Protein AF-A0A936MSF9-F1 (afdb_monomer_lite)

Structure (mmCIF, N/CA/C/O backbone):
data_AF-A0A936MSF9-F1
#
_entry.id   AF-A0A936MSF9-F1
#
loop_
_atom_site.group_PDB
_atom_site.id
_atom_site.type_symbol
_atom_site.label_atom_id
_atom_site.label_alt_id
_atom_site.label_comp_id
_atom_site.label_asym_id
_atom_site.label_entity_id
_atom_site.label_seq_id
_atom_site.pdbx_PDB_ins_code
_atom_site.Cartn_x
_atom_site.Cartn_y
_atom_site.Cartn_z
_atom_site.occupancy
_atom_site.B_iso_or_equiv
_atom_site.auth_seq_id
_atom_site.auth_comp_id
_atom_site.auth_asym_id
_atom_site.auth_atom_id
_atom_site.pdbx_PDB_model_num
ATOM 1 N N . MET A 1 1 ? 31.101 -14.640 26.280 1.00 57.12 1 MET A N 1
ATOM 2 C CA . MET A 1 1 ? 32.486 -14.432 25.798 1.00 57.12 1 MET A CA 1
ATOM 3 C C . MET A 1 1 ? 32.441 -14.182 24.293 1.00 57.12 1 MET A C 1
ATOM 5 O O . MET A 1 1 ? 32.163 -15.111 23.549 1.00 57.12 1 MET A O 1
ATOM 9 N N . ARG A 1 2 ? 32.586 -12.928 23.840 1.00 51.75 2 ARG A N 1
ATOM 10 C CA . ARG A 1 2 ? 32.538 -12.559 22.410 1.00 51.75 2 ARG A CA 1
ATOM 11 C C . ARG A 1 2 ? 33.971 -12.489 21.876 1.00 51.75 2 ARG A C 1
ATOM 13 O O . ARG A 1 2 ? 34.770 -11.725 22.403 1.00 51.75 2 ARG A O 1
ATOM 20 N N . ARG A 1 3 ? 34.297 -13.328 20.888 1.00 64.31 3 ARG A N 1
ATOM 21 C CA . ARG A 1 3 ? 35.618 -13.374 20.246 1.00 64.31 3 ARG A CA 1
ATOM 22 C C . ARG A 1 3 ? 35.722 -12.239 19.228 1.00 64.31 3 ARG A C 1
ATOM 24 O O . ARG A 1 3 ? 34.919 -12.167 18.304 1.00 64.31 3 ARG A O 1
ATOM 31 N N . PHE A 1 4 ? 36.689 -11.357 19.442 1.00 60.59 4 PHE A N 1
ATOM 32 C CA . PHE A 1 4 ? 37.063 -10.272 18.540 1.00 60.59 4 PHE A CA 1
ATOM 33 C C . PHE A 1 4 ? 37.998 -10.857 17.471 1.00 60.59 4 PHE A C 1
ATOM 35 O O . PHE A 1 4 ? 39.037 -11.413 17.822 1.00 60.59 4 PHE A O 1
ATOM 42 N N . VAL A 1 5 ? 37.620 -10.795 16.192 1.00 65.94 5 VAL A N 1
ATOM 43 C CA . VAL A 1 5 ? 38.458 -11.263 15.073 1.00 65.94 5 VAL A CA 1
ATOM 44 C C . VAL A 1 5 ? 39.008 -10.033 14.347 1.00 65.94 5 VAL A C 1
ATOM 46 O O . VAL A 1 5 ? 38.219 -9.300 13.747 1.00 65.94 5 VAL A O 1
ATOM 49 N N . PRO A 1 6 ? 40.325 -9.764 14.393 1.00 63.78 6 PRO A N 1
ATOM 50 C CA . PRO A 1 6 ? 40.913 -8.642 13.674 1.00 63.78 6 PRO A CA 1
ATOM 51 C C . PRO A 1 6 ? 40.952 -8.952 12.172 1.00 63.78 6 PRO A C 1
ATOM 53 O O . PRO A 1 6 ? 41.536 -9.946 11.747 1.00 63.78 6 PRO A O 1
ATOM 56 N N . HIS A 1 7 ? 40.315 -8.105 11.364 1.00 61.16 7 HIS A N 1
ATOM 57 C CA . HIS A 1 7 ? 40.477 -8.120 9.912 1.00 61.16 7 HIS A CA 1
ATOM 58 C C . HIS A 1 7 ? 41.744 -7.346 9.544 1.00 61.16 7 HIS A C 1
ATOM 60 O O . HIS A 1 7 ? 41.831 -6.138 9.758 1.00 61.16 7 HIS A O 1
ATOM 66 N N . VAL A 1 8 ? 42.728 -8.063 9.004 1.00 67.25 8 VAL A N 1
ATOM 67 C CA . VAL A 1 8 ? 43.942 -7.493 8.416 1.00 67.25 8 VAL A CA 1
ATOM 68 C C . VAL A 1 8 ? 43.581 -6.944 7.038 1.00 67.25 8 VAL A C 1
ATOM 70 O O . VAL A 1 8 ? 43.211 -7.695 6.139 1.00 67.25 8 VAL A O 1
ATOM 73 N N . PHE A 1 9 ? 43.662 -5.625 6.890 1.00 62.00 9 PHE A N 1
ATOM 74 C CA . PHE A 1 9 ? 43.409 -4.920 5.638 1.00 62.00 9 PHE A CA 1
ATOM 75 C C . PHE A 1 9 ? 44.735 -4.782 4.878 1.00 62.00 9 PHE A C 1
ATOM 77 O O . PHE A 1 9 ? 45.629 -4.055 5.309 1.00 62.00 9 PHE A O 1
ATOM 84 N N . VAL A 1 10 ? 44.887 -5.508 3.770 1.00 68.19 10 VAL A N 1
ATOM 85 C CA . VAL A 1 10 ? 46.053 -5.402 2.882 1.00 68.19 10 VAL A CA 1
ATOM 86 C C . VAL A 1 10 ? 45.753 -4.336 1.829 1.00 68.19 10 VAL A C 1
ATOM 88 O O . VAL A 1 10 ? 44.898 -4.533 0.968 1.00 68.19 10 VAL A O 1
ATOM 91 N N . LEU A 1 11 ? 46.440 -3.193 1.908 1.00 59.88 11 LEU A N 1
ATOM 92 C CA . LEU A 1 11 ? 46.416 -2.167 0.866 1.00 59.88 11 LEU A CA 1
ATOM 93 C C . LEU A 1 11 ? 47.308 -2.602 -0.306 1.00 59.88 11 LEU A C 1
ATOM 95 O O . LEU A 1 11 ? 48.531 -2.526 -0.219 1.00 59.88 11 LEU A O 1
ATOM 99 N N . SER A 1 12 ? 46.703 -3.011 -1.421 1.00 70.94 12 SER A N 1
ATOM 100 C CA . SER A 1 12 ? 47.394 -3.109 -2.712 1.00 70.94 12 SER A CA 1
ATOM 101 C C . SER A 1 12 ? 47.339 -1.761 -3.432 1.00 70.94 12 SER A C 1
ATOM 103 O O . SER A 1 12 ? 46.297 -1.356 -3.943 1.00 70.94 12 SER A O 1
ATOM 105 N N . THR A 1 13 ? 48.470 -1.062 -3.486 1.00 65.31 13 THR A N 1
ATOM 106 C CA . THR A 1 13 ? 48.655 0.155 -4.285 1.00 65.31 13 THR A CA 1
ATOM 107 C C . THR A 1 13 ? 48.933 -0.209 -5.743 1.00 65.31 13 THR A C 1
ATOM 109 O O . THR A 1 13 ? 50.059 -0.559 -6.094 1.00 65.31 13 THR A O 1
ATOM 112 N N . PHE A 1 14 ? 47.919 -0.114 -6.602 1.00 68.12 14 PHE A N 1
ATOM 113 C CA . PHE A 1 14 ? 48.106 -0.119 -8.054 1.00 68.12 14 PHE A CA 1
ATOM 114 C C . PHE A 1 14 ? 48.391 1.306 -8.544 1.00 68.12 14 PHE A C 1
ATOM 116 O O . PHE A 1 14 ? 47.569 2.205 -8.377 1.00 68.12 14 PHE A O 1
ATOM 123 N N . ALA A 1 15 ? 49.561 1.509 -9.153 1.00 65.75 15 ALA A N 1
ATOM 124 C CA . ALA A 1 15 ? 49.902 2.732 -9.871 1.00 65.75 15 ALA A CA 1
ATOM 125 C C . ALA A 1 15 ? 49.205 2.722 -11.243 1.00 65.75 15 ALA A C 1
ATOM 127 O O . ALA A 1 15 ? 49.567 1.944 -12.125 1.00 65.75 15 ALA A O 1
ATOM 128 N N . ALA A 1 16 ? 48.182 3.560 -11.410 1.00 67.19 16 ALA A N 1
ATOM 129 C CA . ALA A 1 16 ? 47.470 3.731 -12.671 1.00 67.19 16 ALA A CA 1
ATOM 130 C C . ALA A 1 16 ? 48.186 4.761 -13.563 1.00 67.19 16 ALA A C 1
ATOM 132 O O . ALA A 1 16 ? 48.456 5.883 -13.136 1.00 67.19 16 ALA A O 1
ATOM 133 N N . ALA A 1 17 ? 48.475 4.383 -14.810 1.00 67.12 17 ALA A N 1
ATOM 134 C CA . ALA A 1 17 ? 48.911 5.309 -15.852 1.00 67.12 17 ALA A CA 1
ATOM 135 C C . ALA A 1 17 ? 47.765 6.274 -16.234 1.00 67.12 17 ALA A C 1
ATOM 137 O O . ALA A 1 17 ? 46.601 5.860 -16.227 1.00 67.12 17 ALA A O 1
ATOM 138 N N . PRO A 1 18 ? 48.052 7.539 -16.595 1.00 62.62 18 PRO A N 1
ATOM 139 C CA . PRO A 1 18 ? 47.031 8.497 -17.000 1.00 62.62 18 PRO A CA 1
ATOM 140 C C . PRO A 1 18 ? 46.500 8.133 -18.392 1.00 62.62 18 PRO A C 1
ATOM 142 O O . PRO A 1 18 ? 47.077 8.497 -19.415 1.00 62.62 18 PRO A O 1
ATOM 145 N N . ALA A 1 19 ? 45.388 7.401 -18.443 1.00 63.22 19 ALA A N 1
ATOM 146 C CA . ALA A 1 19 ? 44.593 7.311 -19.658 1.00 63.22 19 ALA A CA 1
ATOM 147 C C . ALA A 1 19 ? 44.078 8.720 -19.986 1.00 63.22 19 ALA A C 1
ATOM 149 O O . ALA A 1 19 ? 43.439 9.353 -19.144 1.00 63.22 19 ALA A O 1
ATOM 150 N N . LEU A 1 20 ? 44.386 9.214 -21.191 1.00 62.56 20 LEU A N 1
ATOM 151 C CA . LEU A 1 20 ? 43.850 10.457 -21.744 1.00 62.56 20 LEU A CA 1
ATOM 152 C C . LEU A 1 20 ? 42.318 10.345 -21.780 1.00 62.56 20 LEU A C 1
ATOM 154 O O . LEU A 1 20 ? 41.722 9.825 -22.728 1.00 62.56 20 LEU A O 1
ATOM 158 N N . ALA A 1 21 ? 41.689 10.795 -20.696 1.00 55.19 21 ALA A N 1
ATOM 159 C CA . ALA A 1 21 ? 40.257 10.919 -20.570 1.00 55.19 21 ALA A CA 1
ATOM 160 C C . ALA A 1 21 ? 39.796 11.879 -21.664 1.00 55.19 21 ALA A C 1
ATOM 162 O O . ALA A 1 21 ? 39.995 13.091 -21.572 1.00 55.19 21 ALA A O 1
ATOM 163 N N . HIS A 1 22 ? 39.188 11.326 -22.712 1.00 58.53 22 HIS A N 1
ATOM 164 C CA . HIS A 1 22 ? 38.318 12.083 -23.594 1.00 58.53 22 HIS A CA 1
ATOM 165 C C . HIS A 1 22 ? 37.120 12.476 -22.735 1.00 58.53 22 HIS A C 1
ATOM 167 O O . HIS A 1 22 ? 36.107 11.786 -22.709 1.00 58.53 22 HIS A O 1
ATOM 173 N N . SER A 1 23 ? 37.298 13.525 -21.930 1.00 50.94 23 SER A N 1
ATOM 174 C CA . SER A 1 23 ? 36.215 14.214 -21.251 1.00 50.94 23 SER A CA 1
ATOM 175 C C . SER A 1 23 ? 35.281 14.678 -22.364 1.00 50.94 23 SER A C 1
ATOM 177 O O . SER A 1 23 ? 35.729 15.474 -23.199 1.00 50.94 23 SER A O 1
ATOM 179 N N . PRO A 1 24 ? 34.042 14.162 -22.464 1.00 60.09 24 PRO A N 1
ATOM 180 C CA . PRO A 1 24 ? 33.053 14.729 -23.363 1.00 60.09 24 PRO A CA 1
ATOM 181 C C . PRO A 1 24 ? 32.746 16.126 -22.821 1.00 60.09 24 PRO A C 1
ATOM 183 O O . PRO A 1 24 ? 31.929 16.315 -21.922 1.00 60.09 24 PRO A O 1
ATOM 186 N N . GLY A 1 25 ? 33.542 17.086 -23.288 1.00 50.88 25 GLY A N 1
ATOM 187 C CA . GLY A 1 25 ? 33.577 18.450 -22.811 1.00 50.88 25 GLY A CA 1
ATOM 188 C C . GLY A 1 25 ? 32.212 19.101 -22.953 1.00 50.88 25 GLY A C 1
ATOM 189 O O . GLY A 1 25 ? 31.649 19.175 -24.042 1.00 50.88 25 GLY A O 1
ATOM 190 N N . ALA A 1 26 ? 31.714 19.552 -21.807 1.00 54.66 26 ALA A N 1
ATOM 191 C CA . ALA A 1 26 ? 30.884 20.727 -21.603 1.00 54.66 26 ALA A CA 1
ATOM 192 C C . ALA A 1 26 ? 30.582 21.536 -22.881 1.00 54.66 26 ALA A C 1
ATOM 194 O O . ALA A 1 26 ? 31.409 22.327 -23.327 1.00 54.66 26 ALA A O 1
ATOM 195 N N . GLY A 1 27 ? 29.373 21.380 -23.427 1.00 58.72 27 GLY A N 1
ATOM 196 C CA . GLY A 1 27 ? 28.813 22.370 -24.352 1.00 58.72 27 GLY A CA 1
ATOM 197 C C . GLY A 1 27 ? 28.264 21.855 -25.676 1.00 58.72 27 GLY A C 1
ATOM 198 O O . GLY A 1 27 ? 27.801 22.679 -26.461 1.00 58.72 27 GLY A O 1
ATOM 199 N N . ALA A 1 28 ? 28.250 20.545 -25.941 1.00 60.78 28 ALA A N 1
ATOM 200 C CA . ALA A 1 28 ? 27.411 20.055 -27.032 1.00 60.78 28 ALA A CA 1
ATOM 201 C C . ALA A 1 28 ? 25.944 20.415 -26.707 1.00 60.78 28 ALA A C 1
ATOM 203 O O . ALA A 1 28 ? 25.479 20.078 -25.611 1.00 60.78 28 ALA A O 1
ATOM 204 N N . PRO A 1 29 ? 25.226 21.138 -27.591 1.00 69.44 29 PRO A N 1
ATOM 205 C CA . PRO A 1 29 ? 23.812 21.419 -27.381 1.00 69.44 29 PRO A CA 1
ATOM 206 C C . PRO A 1 29 ? 23.069 20.090 -27.200 1.00 69.44 29 PRO A C 1
ATOM 208 O O . PRO A 1 29 ? 23.504 19.091 -27.781 1.00 69.44 29 PRO A O 1
ATOM 211 N N . PRO A 1 30 ? 21.988 20.045 -26.397 1.00 68.06 30 PRO A N 1
ATOM 212 C CA . PRO A 1 30 ? 21.195 18.833 -26.240 1.00 68.06 30 PRO A CA 1
ATOM 213 C C . PRO A 1 30 ? 20.796 18.356 -27.633 1.00 68.06 30 PRO A C 1
ATOM 215 O O . PRO A 1 30 ? 20.026 19.019 -28.325 1.00 68.06 30 PRO A O 1
ATOM 218 N N . VAL A 1 31 ? 21.399 17.253 -28.076 1.00 69.19 31 VAL A N 1
ATOM 219 C CA . VAL A 1 31 ? 21.071 16.665 -29.366 1.00 69.19 31 VAL A CA 1
ATOM 220 C C . VAL A 1 31 ? 19.666 16.127 -29.189 1.00 69.19 31 VAL A C 1
ATOM 222 O O . VAL A 1 31 ? 19.454 15.177 -28.437 1.00 69.19 31 VAL A O 1
ATOM 225 N N . GLU A 1 32 ? 18.693 16.799 -29.799 1.00 76.50 32 GLU A N 1
ATOM 226 C CA . GLU A 1 32 ? 17.316 16.334 -29.806 1.00 76.50 32 GLU A CA 1
ATOM 227 C C . GLU A 1 32 ? 17.301 14.991 -30.537 1.00 76.50 32 GLU A C 1
ATOM 229 O O . GLU A 1 32 ? 17.422 14.924 -31.759 1.00 76.50 32 GLU A O 1
ATOM 234 N N . VAL A 1 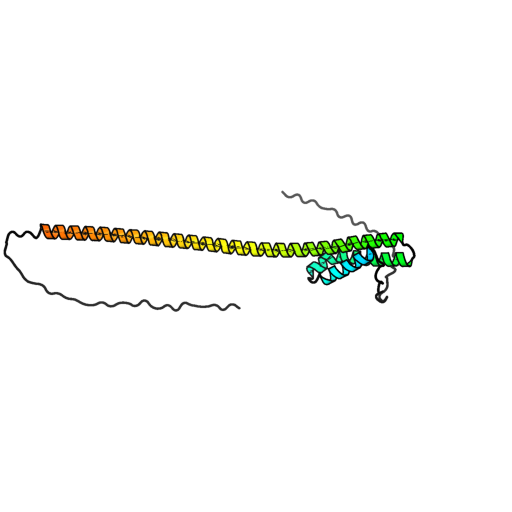33 ? 17.264 13.905 -29.761 1.00 78.81 33 VAL A N 1
ATOM 235 C CA . VAL A 1 33 ? 17.217 12.548 -30.297 1.00 78.81 33 VAL A CA 1
ATOM 236 C C . VAL A 1 33 ? 15.877 12.420 -31.022 1.00 78.81 33 VAL A C 1
ATOM 238 O O . VAL A 1 33 ? 14.833 12.513 -30.368 1.00 78.81 33 VAL A O 1
ATOM 241 N N . PRO A 1 34 ? 15.867 12.234 -32.355 1.00 84.19 34 PRO A N 1
ATOM 242 C CA . PRO A 1 34 ? 14.626 12.080 -33.090 1.00 84.19 34 PRO A CA 1
ATOM 243 C C . PRO A 1 34 ? 13.858 10.876 -32.536 1.00 84.19 34 PRO A C 1
ATOM 245 O O . PRO A 1 34 ? 14.479 9.894 -32.103 1.00 84.19 34 PRO A O 1
ATOM 248 N N . PRO A 1 35 ? 12.514 10.916 -32.557 1.00 85.62 35 PRO A N 1
ATOM 249 C CA . PRO A 1 35 ? 11.719 9.800 -32.078 1.00 85.62 35 PRO A CA 1
ATOM 250 C C . PRO A 1 35 ? 12.141 8.512 -32.805 1.00 85.62 35 PRO A C 1
ATOM 252 O O . PRO A 1 35 ? 12.361 8.529 -34.023 1.00 85.62 35 PRO A O 1
ATOM 255 N N . PRO A 1 36 ? 12.302 7.395 -32.077 1.00 86.44 36 PRO A N 1
ATOM 256 C CA . PRO A 1 36 ? 12.666 6.123 -32.683 1.00 86.44 36 PRO A CA 1
ATOM 257 C C . PRO A 1 36 ? 11.603 5.685 -33.706 1.00 86.44 36 PRO A C 1
ATOM 259 O O . PRO A 1 36 ? 10.427 6.037 -33.569 1.00 86.44 36 PRO A O 1
ATOM 262 N N . PRO A 1 37 ? 12.003 4.930 -34.747 1.00 89.38 37 PRO A N 1
ATOM 263 C CA . PRO A 1 37 ? 11.064 4.376 -35.714 1.00 89.38 37 PRO A CA 1
ATOM 264 C C . PRO A 1 37 ? 10.068 3.437 -35.020 1.00 89.38 37 PRO A C 1
ATOM 266 O O . PRO A 1 37 ? 10.270 3.024 -33.877 1.00 89.38 37 PRO A O 1
ATOM 269 N N . ALA A 1 38 ? 8.990 3.080 -35.719 1.00 94.75 38 ALA A N 1
ATOM 270 C CA . ALA A 1 38 ? 8.003 2.139 -35.197 1.00 94.75 38 ALA A CA 1
ATOM 271 C C . ALA A 1 38 ? 8.664 0.824 -34.734 1.00 94.75 38 ALA A C 1
ATOM 273 O O . ALA A 1 38 ? 9.508 0.267 -35.438 1.00 94.75 38 ALA A O 1
ATOM 274 N N . GLY A 1 39 ? 8.267 0.340 -33.554 1.00 95.75 39 GLY A N 1
ATOM 275 C CA . GLY A 1 39 ? 8.839 -0.842 -32.904 1.00 95.75 39 GLY A CA 1
ATOM 276 C C . GLY A 1 39 ? 9.060 -0.627 -31.406 1.00 95.75 39 GLY A C 1
ATOM 277 O O . GLY A 1 39 ? 8.477 0.283 -30.807 1.00 95.75 39 GLY A O 1
ATOM 278 N N . ASP A 1 40 ? 9.926 -1.449 -30.815 1.00 96.81 40 ASP A N 1
ATOM 279 C CA . ASP A 1 40 ? 10.194 -1.465 -29.371 1.00 96.81 40 ASP A CA 1
ATOM 280 C C . ASP A 1 40 ? 10.734 -0.128 -28.856 1.00 96.81 40 ASP A C 1
ATOM 282 O O . ASP A 1 40 ? 10.302 0.341 -27.806 1.00 96.81 40 ASP A O 1
ATOM 286 N N . GLY A 1 41 ? 11.588 0.550 -29.632 1.00 96.00 41 GLY A N 1
ATOM 287 C CA . GLY A 1 41 ? 12.131 1.857 -29.263 1.00 96.00 41 GLY A CA 1
ATOM 288 C C . GLY A 1 41 ? 11.045 2.926 -29.089 1.00 96.00 41 GLY A C 1
ATOM 289 O O . GLY A 1 41 ? 11.089 3.705 -28.135 1.00 96.00 41 GLY A O 1
ATOM 290 N N . LEU A 1 42 ? 10.029 2.949 -29.965 1.00 96.88 42 LEU A N 1
ATOM 291 C CA . LEU A 1 42 ? 8.892 3.876 -29.858 1.00 96.88 42 LEU A CA 1
ATOM 292 C C . LEU A 1 42 ? 8.042 3.585 -28.622 1.00 96.88 42 LEU A C 1
ATOM 294 O O . LEU A 1 42 ? 7.674 4.514 -27.899 1.00 96.88 42 LEU A O 1
ATOM 298 N N . THR A 1 43 ? 7.786 2.306 -28.350 1.00 96.88 43 THR A N 1
ATOM 299 C CA . THR A 1 43 ? 7.071 1.864 -27.148 1.00 96.88 43 THR A CA 1
ATOM 300 C C . THR A 1 43 ? 7.843 2.241 -25.882 1.00 96.88 43 THR A C 1
ATOM 302 O O . THR A 1 43 ? 7.269 2.844 -24.974 1.00 96.88 43 THR A O 1
ATOM 305 N N . ALA A 1 44 ? 9.152 1.976 -25.839 1.00 96.81 44 ALA A N 1
ATOM 306 C CA . ALA A 1 44 ? 10.025 2.316 -24.720 1.00 96.81 44 ALA A CA 1
ATOM 307 C C . ALA A 1 44 ? 10.028 3.825 -24.442 1.00 96.81 44 ALA A C 1
ATOM 309 O O . ALA A 1 44 ? 9.814 4.251 -23.309 1.00 96.81 44 ALA A O 1
ATOM 310 N N . HIS A 1 45 ? 10.196 4.647 -25.481 1.00 96.75 45 HIS A N 1
ATOM 311 C CA . HIS A 1 45 ? 10.165 6.105 -25.364 1.00 96.75 45 HIS A CA 1
ATOM 312 C C . HIS A 1 45 ? 8.812 6.622 -24.841 1.00 96.75 45 HIS A C 1
ATOM 314 O O . HIS A 1 45 ? 8.779 7.523 -23.999 1.00 96.75 45 HIS A O 1
ATOM 320 N N . GLY A 1 46 ? 7.698 6.034 -25.291 1.00 96.56 46 GLY A N 1
ATOM 321 C CA . GLY A 1 46 ? 6.367 6.328 -24.753 1.00 96.56 46 GLY A CA 1
ATOM 322 C C . GLY A 1 46 ? 6.257 6.004 -23.260 1.00 96.56 46 GLY A C 1
ATOM 323 O O . GLY A 1 46 ? 5.823 6.849 -22.480 1.00 96.56 46 GLY A O 1
ATOM 324 N N . ILE A 1 47 ? 6.724 4.822 -22.843 1.00 98.06 47 ILE A N 1
ATOM 325 C CA . ILE A 1 47 ? 6.716 4.410 -21.430 1.00 98.06 47 ILE A CA 1
ATOM 326 C C . ILE A 1 47 ? 7.595 5.333 -20.578 1.00 98.06 47 ILE A C 1
ATOM 328 O O . ILE A 1 47 ? 7.168 5.727 -19.496 1.00 98.06 47 ILE A O 1
ATOM 332 N N . VAL A 1 48 ? 8.784 5.718 -21.054 1.00 97.88 48 VAL A N 1
ATOM 333 C CA . VAL A 1 48 ? 9.671 6.658 -20.345 1.00 97.88 48 VAL A CA 1
ATOM 334 C C . VAL A 1 48 ? 8.944 7.975 -20.065 1.00 97.88 48 VAL A C 1
ATOM 336 O O . VAL A 1 48 ? 8.883 8.390 -18.908 1.00 97.88 48 VAL A O 1
ATOM 339 N N . LYS A 1 49 ? 8.320 8.587 -21.081 1.00 97.56 49 LYS A N 1
ATOM 340 C CA . LYS A 1 49 ? 7.550 9.833 -20.912 1.00 97.56 49 LYS A CA 1
ATOM 341 C C . LYS A 1 49 ? 6.386 9.672 -19.936 1.00 97.56 49 LYS A C 1
ATOM 343 O O . LYS A 1 49 ? 6.172 10.527 -19.077 1.00 97.56 49 LYS A O 1
ATOM 348 N N . ASP A 1 50 ? 5.653 8.568 -20.043 1.00 98.19 50 ASP A N 1
ATOM 349 C CA . ASP A 1 50 ? 4.538 8.257 -19.150 1.00 98.19 50 ASP A CA 1
ATOM 350 C C . ASP A 1 50 ? 4.984 8.106 -17.691 1.00 98.19 50 ASP A C 1
ATOM 352 O O . ASP A 1 50 ? 4.307 8.596 -16.783 1.00 98.19 50 ASP A O 1
ATOM 356 N N . VAL A 1 51 ? 6.102 7.416 -17.448 1.00 98.19 51 VAL A N 1
ATOM 357 C CA . VAL A 1 51 ? 6.649 7.210 -16.101 1.00 98.19 51 VAL A CA 1
ATOM 358 C C . VAL A 1 51 ? 7.159 8.529 -15.529 1.00 98.19 51 VAL A C 1
ATOM 360 O O . VAL A 1 51 ? 6.849 8.833 -14.381 1.00 98.19 51 VAL A O 1
ATOM 363 N N . GLU A 1 52 ? 7.856 9.352 -16.313 1.00 97.75 52 GLU A N 1
ATOM 364 C CA . GLU A 1 52 ? 8.302 10.687 -15.886 1.00 97.75 52 GLU A CA 1
ATOM 365 C C . GLU A 1 52 ? 7.138 11.611 -15.523 1.00 97.75 52 GLU A C 1
ATOM 367 O O . GLU A 1 52 ? 7.198 12.317 -14.516 1.00 97.75 52 GLU A O 1
ATOM 372 N N . ALA A 1 53 ? 6.057 11.579 -16.308 1.00 98.12 53 ALA A N 1
ATOM 373 C CA . ALA A 1 53 ? 4.860 12.369 -16.044 1.00 98.12 53 ALA A CA 1
ATOM 374 C C . ALA A 1 53 ? 4.127 11.912 -14.770 1.00 98.12 53 ALA A C 1
ATOM 376 O O . ALA A 1 53 ? 3.600 12.740 -14.024 1.00 98.12 53 ALA A O 1
ATOM 377 N N . LYS A 1 54 ? 4.086 10.599 -14.507 1.00 98.06 54 LYS A N 1
ATOM 378 C CA . LYS A 1 54 ? 3.371 10.016 -13.357 1.00 98.06 54 LYS A CA 1
ATOM 379 C C . LYS A 1 54 ? 4.191 10.014 -12.067 1.00 98.06 54 LYS A C 1
ATOM 381 O O . LYS A 1 54 ? 3.609 10.097 -10.986 1.00 98.06 54 LYS A O 1
ATOM 386 N N . ALA A 1 55 ? 5.516 9.934 -12.151 1.00 97.88 55 ALA A N 1
ATOM 387 C CA . ALA A 1 55 ? 6.409 9.980 -10.999 1.00 97.88 55 ALA A CA 1
ATOM 388 C C . ALA A 1 55 ? 6.521 11.422 -10.478 1.00 97.88 55 ALA A C 1
ATOM 390 O O . ALA A 1 55 ? 7.520 12.096 -10.689 1.00 97.88 55 ALA A O 1
ATOM 391 N N . THR A 1 56 ? 5.486 11.928 -9.807 1.00 97.38 56 THR A N 1
ATOM 392 C CA . THR A 1 56 ? 5.450 13.304 -9.275 1.00 97.38 56 THR A CA 1
ATOM 393 C C . THR A 1 56 ? 6.152 13.429 -7.920 1.00 97.38 56 THR A C 1
ATOM 395 O O . THR A 1 56 ? 6.849 14.418 -7.675 1.00 97.38 56 THR A O 1
ATOM 398 N N . ASP A 1 57 ? 6.029 12.409 -7.071 1.00 96.56 57 ASP A N 1
ATOM 399 C CA . ASP A 1 57 ? 6.616 12.346 -5.730 1.00 96.56 57 ASP A CA 1
ATOM 400 C C . ASP A 1 57 ? 8.153 12.162 -5.769 1.00 96.56 57 ASP A C 1
ATOM 402 O O . ASP A 1 57 ? 8.639 11.250 -6.442 1.00 96.56 57 AS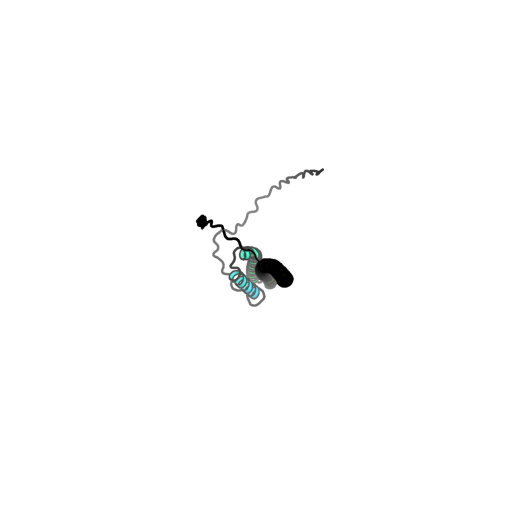P A O 1
ATOM 406 N N . PRO A 1 58 ? 8.946 12.967 -5.026 1.00 98.12 58 PRO A N 1
ATOM 407 C CA . PRO A 1 58 ? 10.405 12.853 -4.995 1.00 98.12 58 PRO A CA 1
ATOM 408 C C . PRO A 1 58 ? 10.954 11.471 -4.624 1.00 98.12 58 PRO A C 1
ATOM 410 O O . PRO A 1 58 ? 12.022 11.103 -5.111 1.00 98.12 58 PRO A O 1
ATOM 413 N N . ARG A 1 59 ? 10.273 10.702 -3.763 1.00 97.25 59 ARG A N 1
ATOM 414 C CA . ARG A 1 59 ? 10.739 9.348 -3.403 1.00 97.25 59 ARG A CA 1
ATOM 415 C C . ARG A 1 59 ? 10.536 8.382 -4.560 1.00 97.25 59 ARG A C 1
ATOM 417 O O . ARG A 1 59 ? 11.460 7.663 -4.923 1.00 97.25 59 ARG A O 1
ATOM 424 N N . THR A 1 60 ? 9.356 8.437 -5.168 1.00 97.62 60 THR A N 1
ATOM 425 C CA . THR A 1 60 ? 9.019 7.647 -6.356 1.00 97.62 60 THR A CA 1
ATOM 426 C C . THR A 1 60 ? 9.940 7.986 -7.532 1.00 97.62 60 THR A C 1
ATOM 428 O O . THR A 1 60 ? 10.438 7.075 -8.184 1.00 97.62 60 THR A O 1
ATOM 431 N N . LYS A 1 61 ? 10.257 9.273 -7.750 1.00 98.12 61 LYS A N 1
ATOM 432 C CA . LYS A 1 61 ? 11.243 9.716 -8.754 1.00 98.12 61 LYS A CA 1
ATOM 433 C C . LYS A 1 61 ? 12.600 9.046 -8.560 1.00 98.12 61 LYS A C 1
ATOM 435 O O . LYS A 1 61 ? 13.100 8.435 -9.494 1.00 98.12 61 LYS A O 1
ATOM 440 N N . LYS A 1 62 ? 13.155 9.106 -7.344 1.00 98.19 62 LYS A N 1
ATOM 441 C CA . LYS A 1 62 ? 14.444 8.471 -7.014 1.00 98.19 62 LYS A CA 1
ATOM 442 C C . LYS A 1 62 ? 14.426 6.955 -7.211 1.00 98.19 62 LYS A C 1
ATOM 444 O O . LYS A 1 62 ? 15.439 6.381 -7.585 1.00 98.19 62 LYS A O 1
ATOM 449 N N . LEU A 1 63 ? 13.288 6.307 -6.951 1.00 98.38 63 LEU A N 1
ATOM 450 C CA . LEU A 1 63 ? 13.144 4.862 -7.123 1.00 98.38 63 LEU A CA 1
ATOM 451 C C . LEU A 1 63 ? 13.246 4.444 -8.598 1.00 98.38 63 LEU A C 1
ATOM 453 O O . LEU A 1 63 ? 13.873 3.434 -8.898 1.00 98.38 63 LEU A O 1
ATOM 457 N N . VAL A 1 64 ? 12.639 5.212 -9.509 1.00 98.44 64 VAL A N 1
ATOM 458 C CA . VAL A 1 64 ? 12.615 4.890 -10.949 1.00 98.44 64 VAL A CA 1
ATOM 459 C C . VAL A 1 64 ? 13.791 5.481 -11.734 1.00 98.44 64 VAL A C 1
ATOM 461 O O . VAL A 1 64 ? 14.027 5.071 -12.869 1.00 98.44 64 VAL A O 1
ATOM 464 N N . GLU A 1 65 ? 14.533 6.423 -11.145 1.00 98.12 65 GLU A N 1
ATOM 465 C CA . GLU A 1 65 ? 15.594 7.215 -11.787 1.00 98.12 65 GLU A CA 1
ATOM 466 C C . GLU A 1 65 ? 16.627 6.353 -12.522 1.00 98.12 65 GLU A C 1
ATOM 468 O O . GLU A 1 65 ? 16.854 6.555 -13.714 1.00 98.12 65 GLU A O 1
ATOM 473 N N . SER A 1 66 ? 17.184 5.334 -11.862 1.00 98.06 66 SER A N 1
ATOM 474 C CA . SER A 1 66 ? 18.203 4.463 -12.464 1.00 98.06 66 SER A CA 1
ATOM 475 C C . SER A 1 66 ? 17.686 3.712 -13.695 1.00 98.06 66 SER A C 1
ATOM 477 O O . SER A 1 66 ? 18.366 3.645 -14.718 1.00 98.06 66 SER A O 1
ATOM 479 N N . SER A 1 67 ? 16.460 3.187 -13.633 1.00 98.25 67 SER A N 1
ATOM 480 C CA . SER A 1 67 ? 15.846 2.456 -14.748 1.00 98.25 67 SER A CA 1
ATOM 481 C C . SER A 1 67 ? 15.536 3.389 -15.921 1.00 98.25 67 SER A C 1
ATOM 483 O O . SER A 1 67 ? 15.792 3.039 -17.073 1.00 98.25 67 SER A O 1
ATOM 485 N N . LEU A 1 68 ? 15.062 4.609 -15.640 1.00 98.06 68 LEU A N 1
ATOM 486 C CA . LEU A 1 68 ? 14.842 5.631 -16.666 1.00 98.06 68 LEU A CA 1
ATOM 487 C C . LEU A 1 68 ? 16.151 6.062 -17.335 1.00 98.06 68 LEU A C 1
ATOM 489 O O . LEU A 1 68 ? 16.190 6.209 -18.556 1.00 98.06 68 LEU A O 1
ATOM 493 N N . GLU A 1 69 ? 17.231 6.234 -16.571 1.00 97.56 69 GLU A N 1
ATOM 494 C CA . GLU A 1 69 ? 18.548 6.526 -17.139 1.00 97.56 69 GLU A CA 1
ATOM 495 C C . GLU A 1 69 ? 19.037 5.412 -18.070 1.00 97.56 69 GLU A C 1
ATOM 497 O O . GLU A 1 69 ? 19.534 5.701 -19.160 1.00 97.56 69 GLU A O 1
ATOM 502 N N . HIS A 1 70 ? 18.898 4.144 -17.670 1.00 98.06 70 HIS A N 1
ATOM 503 C CA . HIS A 1 70 ? 19.301 3.007 -18.499 1.00 98.06 70 HIS A CA 1
ATOM 504 C C . HIS A 1 70 ? 18.464 2.887 -19.776 1.00 98.06 70 HIS A C 1
ATOM 506 O O . HIS A 1 70 ? 19.029 2.644 -20.848 1.00 98.06 70 HIS A O 1
ATOM 512 N N . ALA A 1 71 ? 17.151 3.122 -19.691 1.00 97.38 71 ALA A N 1
ATOM 513 C CA . ALA A 1 71 ? 16.271 3.148 -20.856 1.00 97.38 71 ALA A CA 1
ATOM 514 C C . ALA A 1 71 ? 16.693 4.243 -21.851 1.00 97.38 71 ALA A C 1
ATOM 516 O O . ALA A 1 71 ? 16.899 3.961 -23.032 1.00 97.38 71 ALA A O 1
ATOM 517 N N . LYS A 1 72 ? 16.918 5.476 -21.372 1.00 96.69 72 LYS A N 1
ATOM 518 C CA . LYS A 1 72 ? 17.354 6.610 -22.208 1.00 96.69 72 LYS A CA 1
ATOM 519 C C . LYS A 1 72 ? 18.715 6.372 -22.857 1.00 96.69 72 LYS A C 1
ATOM 521 O O . LYS A 1 72 ? 18.836 6.502 -24.071 1.00 96.69 72 LYS A O 1
ATOM 526 N N . LYS A 1 73 ? 19.712 5.938 -22.077 1.00 96.75 73 LYS A N 1
ATOM 527 C CA . LYS A 1 73 ? 21.054 5.604 -22.590 1.00 96.75 73 LYS A CA 1
ATOM 528 C C . LYS A 1 73 ? 20.989 4.509 -23.661 1.00 96.75 73 LYS A C 1
ATOM 530 O O . LYS A 1 73 ? 21.737 4.554 -24.635 1.00 96.75 73 LYS A O 1
ATOM 535 N N . SER A 1 74 ? 20.097 3.529 -23.507 1.00 96.44 74 SER A N 1
ATOM 536 C CA . SER A 1 74 ? 19.903 2.467 -24.504 1.00 96.44 74 SER A CA 1
ATOM 537 C C . SER A 1 74 ? 19.271 3.003 -25.795 1.00 96.44 74 SER A C 1
ATOM 539 O O . SER A 1 74 ? 19.768 2.680 -26.872 1.00 96.44 74 SER A O 1
ATOM 541 N N . LEU A 1 75 ? 18.271 3.891 -25.705 1.00 96.44 75 LEU A N 1
ATOM 542 C CA . LEU A 1 75 ? 17.672 4.571 -26.868 1.00 96.44 75 LEU A CA 1
ATOM 543 C C . LEU A 1 75 ? 18.681 5.447 -27.625 1.00 96.44 75 LEU A C 1
ATOM 545 O O . LEU A 1 75 ? 18.717 5.431 -28.855 1.00 96.44 75 LEU A O 1
ATOM 549 N N . GLU A 1 76 ? 19.529 6.183 -26.907 1.00 96.00 76 GLU A N 1
ATOM 550 C CA . GLU A 1 76 ? 20.601 6.994 -27.498 1.00 96.00 76 GLU A CA 1
ATOM 551 C C . GLU A 1 76 ? 21.595 6.118 -28.273 1.00 96.00 76 GLU A C 1
ATOM 553 O O . GLU A 1 76 ? 21.927 6.404 -29.426 1.00 96.00 76 GLU A O 1
ATOM 558 N N . ARG A 1 77 ? 22.022 4.995 -27.681 1.00 96.62 77 ARG A N 1
ATOM 559 C CA . ARG A 1 77 ? 22.897 4.027 -28.359 1.00 96.62 77 ARG A CA 1
ATOM 560 C C . ARG A 1 77 ? 22.211 3.380 -29.561 1.00 96.62 77 ARG A C 1
ATOM 562 O O . ARG A 1 77 ? 22.862 3.198 -30.589 1.00 96.62 77 ARG A O 1
ATOM 569 N N . ALA A 1 78 ? 20.920 3.057 -29.457 1.00 96.44 78 ALA A N 1
ATOM 570 C CA . ALA A 1 78 ? 20.143 2.498 -30.562 1.00 96.44 78 ALA A CA 1
ATOM 571 C C . ALA A 1 78 ? 20.071 3.485 -31.733 1.00 96.44 78 ALA A C 1
ATOM 573 O O . ALA A 1 78 ? 20.229 3.099 -32.893 1.00 96.44 78 ALA A O 1
ATOM 574 N N . HIS A 1 79 ? 19.900 4.778 -31.439 1.00 95.81 79 HIS A N 1
ATOM 575 C CA . HIS A 1 79 ? 19.971 5.825 -32.450 1.00 95.81 79 HIS A CA 1
ATOM 576 C C . HIS A 1 79 ? 21.354 5.880 -33.113 1.00 95.81 79 HIS A C 1
ATOM 578 O O . HIS A 1 79 ? 21.417 5.905 -34.346 1.00 95.81 79 HIS A O 1
ATOM 584 N N . GLY A 1 80 ? 22.435 5.843 -32.330 1.00 95.38 80 GLY A N 1
ATOM 585 C CA . GLY A 1 80 ? 23.803 5.805 -32.855 1.00 95.38 80 GLY A CA 1
ATOM 586 C C . GLY A 1 80 ? 24.042 4.621 -33.798 1.00 95.38 80 GLY A C 1
ATOM 587 O O . GLY A 1 80 ? 24.548 4.813 -34.901 1.00 95.38 80 GLY A O 1
ATOM 588 N N . ALA A 1 81 ? 23.589 3.421 -33.419 1.00 96.44 81 ALA A N 1
ATOM 589 C CA . ALA A 1 81 ? 23.681 2.222 -34.255 1.00 96.44 81 ALA A CA 1
ATOM 590 C C . ALA A 1 81 ? 22.893 2.356 -35.573 1.00 96.44 81 ALA A C 1
ATOM 592 O O . ALA A 1 81 ? 23.381 1.971 -36.635 1.00 96.44 81 ALA A O 1
ATOM 593 N N . ARG A 1 82 ? 21.701 2.978 -35.548 1.00 96.12 82 ARG A N 1
ATOM 594 C CA . ARG A 1 82 ? 20.949 3.291 -36.780 1.00 96.12 82 ARG A CA 1
ATOM 595 C C . ARG A 1 82 ? 21.703 4.272 -37.671 1.00 96.12 82 ARG A C 1
ATOM 597 O O . ARG A 1 82 ? 21.750 4.069 -38.881 1.00 96.12 82 ARG A O 1
ATOM 604 N N . ALA A 1 83 ? 22.291 5.313 -37.085 1.00 95.44 83 ALA A N 1
ATOM 605 C CA . ALA A 1 83 ? 23.044 6.322 -37.824 1.00 95.44 83 ALA A CA 1
ATOM 606 C C . ALA A 1 83 ? 24.292 5.737 -38.509 1.00 95.44 83 ALA A C 1
ATOM 608 O O . ALA A 1 83 ? 24.661 6.196 -39.586 1.00 95.44 83 ALA A O 1
ATOM 609 N N . SER A 1 84 ? 24.903 4.695 -37.933 1.00 97.38 84 SER A N 1
ATOM 610 C CA . SER A 1 84 ? 26.023 3.966 -38.544 1.00 97.38 84 SER A CA 1
ATOM 611 C C . SER A 1 84 ? 25.605 2.844 -39.503 1.00 97.38 84 SER A C 1
ATOM 613 O O . SER A 1 84 ? 26.473 2.167 -40.048 1.00 97.38 84 SER A O 1
ATOM 615 N N . GLY A 1 85 ? 24.303 2.613 -39.706 1.00 96.88 85 GLY A N 1
ATOM 616 C CA . GLY A 1 85 ? 23.785 1.539 -40.563 1.00 96.88 85 GLY A CA 1
ATOM 617 C C . GLY A 1 85 ? 23.750 0.147 -39.916 1.00 96.88 85 GLY A C 1
ATOM 618 O O . GLY A 1 85 ? 23.405 -0.823 -40.592 1.00 96.88 85 GLY A O 1
ATOM 619 N N . ASP A 1 86 ? 24.045 0.023 -38.618 1.00 98.12 86 ASP A N 1
ATOM 620 C CA . ASP A 1 86 ? 23.951 -1.241 -37.877 1.00 98.12 86 ASP A CA 1
ATOM 621 C C . ASP A 1 86 ? 22.522 -1.465 -37.358 1.00 98.12 86 ASP A C 1
ATOM 623 O O . ASP A 1 86 ? 22.173 -1.232 -36.195 1.00 98.12 86 ASP A O 1
ATOM 627 N N . ALA A 1 87 ? 21.658 -1.915 -38.267 1.00 96.69 87 ALA A N 1
ATOM 628 C CA . ALA A 1 87 ? 20.247 -2.141 -37.975 1.00 96.69 87 ALA A CA 1
ATOM 629 C C . ALA A 1 87 ? 20.002 -3.285 -36.974 1.00 96.69 87 ALA A C 1
ATOM 631 O O . ALA A 1 87 ? 18.989 -3.270 -36.273 1.00 96.69 87 ALA A O 1
ATOM 632 N N . VAL A 1 88 ? 20.891 -4.282 -36.905 1.00 97.62 88 VAL A N 1
ATOM 633 C CA . VAL A 1 88 ? 20.724 -5.432 -36.001 1.00 97.62 88 VAL A CA 1
ATOM 634 C C . VAL A 1 88 ? 21.003 -5.001 -34.566 1.00 97.62 88 VAL A C 1
ATOM 636 O O . VAL A 1 88 ? 20.172 -5.240 -33.687 1.00 97.62 88 VAL A O 1
ATOM 639 N N . HIS A 1 89 ? 22.115 -4.299 -34.333 1.00 97.88 89 HIS A N 1
ATOM 640 C CA . HIS A 1 89 ? 22.451 -3.810 -32.999 1.00 97.88 89 HIS A CA 1
ATOM 641 C C . HIS A 1 89 ? 21.450 -2.763 -32.502 1.00 97.88 89 HIS A C 1
ATOM 643 O O . HIS A 1 89 ? 21.069 -2.785 -31.332 1.00 97.88 89 HIS A O 1
ATOM 649 N N . ALA A 1 90 ? 20.949 -1.903 -33.397 1.00 97.00 90 ALA A N 1
ATOM 650 C CA . ALA A 1 90 ? 19.887 -0.956 -33.071 1.00 97.00 90 ALA A CA 1
ATOM 651 C C . ALA A 1 90 ? 18.639 -1.643 -32.494 1.00 97.00 90 ALA A C 1
ATOM 653 O O . ALA A 1 90 ? 18.166 -1.240 -31.436 1.00 97.00 90 ALA A O 1
ATOM 654 N N . ARG A 1 91 ? 18.150 -2.714 -33.136 1.00 97.00 91 ARG A N 1
ATOM 655 C CA . ARG A 1 91 ? 16.974 -3.463 -32.655 1.00 97.00 91 ARG A CA 1
ATOM 656 C C . ARG A 1 91 ? 17.209 -4.102 -31.289 1.00 97.00 91 ARG A C 1
ATOM 658 O O . ARG A 1 91 ? 16.320 -4.073 -30.448 1.00 97.00 91 ARG A O 1
ATOM 665 N N . MET A 1 92 ? 18.401 -4.654 -31.053 1.00 98.06 92 MET A N 1
ATOM 666 C CA . MET A 1 92 ? 18.752 -5.217 -29.742 1.00 98.06 92 MET A CA 1
ATOM 667 C C . MET A 1 92 ? 18.742 -4.146 -28.643 1.00 98.06 92 MET A C 1
ATOM 669 O O . MET A 1 92 ? 18.255 -4.393 -27.544 1.00 98.06 92 MET A O 1
ATOM 673 N N . LEU A 1 93 ? 19.267 -2.955 -28.939 1.00 97.81 93 LEU A N 1
ATOM 674 C CA . LEU A 1 93 ? 19.282 -1.832 -28.000 1.00 97.81 93 LEU A CA 1
ATOM 675 C C . LEU A 1 93 ? 17.886 -1.238 -27.771 1.00 97.81 93 LEU A C 1
ATOM 677 O O . LEU A 1 93 ? 17.590 -0.839 -26.648 1.00 97.81 93 LEU A O 1
ATOM 681 N N . ASP A 1 94 ? 17.029 -1.216 -28.795 1.00 97.31 94 ASP A N 1
ATOM 682 C CA . ASP A 1 94 ? 15.617 -0.836 -28.667 1.00 97.31 94 ASP A CA 1
ATOM 683 C C . ASP A 1 94 ? 14.862 -1.818 -27.747 1.00 97.31 94 ASP A C 1
ATOM 685 O O . ASP A 1 94 ? 14.124 -1.383 -26.863 1.00 97.31 94 ASP A O 1
ATOM 689 N N . GLY A 1 95 ? 15.102 -3.129 -27.886 1.00 97.31 95 GLY A N 1
ATOM 690 C CA . GLY A 1 95 ? 14.556 -4.149 -26.981 1.00 97.31 95 GLY A CA 1
ATOM 691 C C . GLY A 1 95 ? 15.047 -3.983 -25.538 1.00 97.31 95 GLY A C 1
ATOM 692 O O . GLY A 1 95 ? 14.247 -3.968 -24.606 1.00 97.31 95 GLY A O 1
ATOM 693 N N . LEU A 1 96 ? 16.349 -3.743 -25.345 1.00 98.38 96 LEU A N 1
ATOM 694 C CA . LEU A 1 96 ? 16.912 -3.462 -24.019 1.00 98.38 96 LEU A CA 1
ATOM 695 C C . LEU A 1 96 ? 16.314 -2.189 -23.397 1.00 98.38 96 LEU A C 1
ATOM 697 O O . LEU A 1 96 ? 16.039 -2.145 -22.199 1.00 98.38 96 LEU A O 1
ATOM 701 N N . ALA A 1 97 ? 16.102 -1.142 -24.198 1.00 97.56 97 ALA A N 1
ATOM 702 C CA . ALA A 1 97 ? 15.451 0.077 -23.733 1.00 97.56 97 ALA A CA 1
ATOM 703 C C . ALA A 1 97 ? 14.016 -0.185 -23.257 1.00 97.56 97 ALA A C 1
ATOM 705 O O . ALA A 1 97 ? 13.600 0.389 -22.248 1.00 97.56 97 ALA A O 1
ATOM 706 N N . LEU A 1 98 ? 13.278 -1.050 -23.962 1.00 97.81 98 LEU A N 1
ATOM 707 C CA . LEU A 1 98 ? 11.929 -1.453 -23.577 1.00 97.81 98 LEU A CA 1
ATOM 708 C C . LEU A 1 98 ? 11.930 -2.160 -22.219 1.00 97.81 98 LEU A C 1
ATOM 710 O O . LEU A 1 98 ? 11.189 -1.735 -21.338 1.00 97.81 98 LEU A O 1
ATOM 714 N N . GLU A 1 99 ? 12.806 -3.141 -22.002 1.00 98.69 99 GLU A N 1
ATOM 715 C CA . GLU A 1 99 ? 12.904 -3.861 -20.721 1.00 98.69 99 GLU A CA 1
ATOM 716 C C . GLU A 1 99 ? 13.162 -2.914 -19.532 1.00 98.69 99 GLU A C 1
ATOM 718 O O . GLU A 1 99 ? 12.501 -3.001 -18.490 1.00 98.69 99 GLU A O 1
ATOM 723 N N . TRP A 1 100 ? 14.076 -1.948 -19.688 1.00 98.56 100 TRP A N 1
ATOM 724 C CA . TRP A 1 100 ? 14.341 -0.943 -18.650 1.00 98.56 100 TRP A CA 1
ATOM 725 C C . TRP A 1 100 ? 13.156 -0.000 -18.419 1.00 98.56 100 TRP A C 1
ATOM 727 O O . TRP A 1 100 ? 12.850 0.343 -17.273 1.00 98.56 100 TRP A O 1
ATOM 737 N N . ALA A 1 101 ? 12.467 0.412 -19.485 1.00 98.38 101 ALA A N 1
ATOM 738 C CA . ALA A 1 101 ? 11.286 1.263 -19.378 1.00 98.38 101 ALA A CA 1
ATOM 739 C C . ALA A 1 101 ? 10.127 0.533 -18.677 1.00 98.38 101 ALA A C 1
ATOM 741 O O . ALA A 1 101 ? 9.447 1.110 -17.824 1.00 98.38 101 ALA A O 1
ATOM 742 N N . GLU A 1 102 ? 9.920 -0.749 -18.981 1.00 98.50 102 GLU A N 1
ATOM 743 C CA . GLU A 1 102 ? 8.928 -1.587 -18.305 1.00 98.50 102 GLU A CA 1
ATOM 744 C C . GLU A 1 102 ? 9.272 -1.807 -16.832 1.00 98.50 102 GLU A C 1
ATOM 746 O O . GLU A 1 102 ? 8.397 -1.646 -15.982 1.00 98.50 102 GLU A O 1
ATOM 751 N N . THR A 1 103 ? 10.549 -2.033 -16.516 1.00 98.56 103 THR A N 1
ATOM 752 C CA . THR A 1 103 ? 11.036 -2.101 -15.129 1.00 98.56 103 THR A CA 1
ATOM 753 C C . THR A 1 103 ? 10.702 -0.815 -14.365 1.00 98.56 103 THR A C 1
ATOM 755 O O . THR A 1 103 ? 10.155 -0.870 -13.263 1.00 98.56 103 THR A O 1
ATOM 758 N N . ALA A 1 104 ? 10.940 0.361 -14.960 1.00 98.31 104 ALA A N 1
ATOM 759 C CA . ALA A 1 104 ? 10.581 1.644 -14.349 1.00 98.31 104 ALA A CA 1
ATOM 760 C C . ALA A 1 104 ? 9.061 1.776 -14.114 1.00 98.31 104 ALA A C 1
ATOM 762 O O . ALA A 1 104 ? 8.623 2.255 -13.064 1.00 98.31 104 ALA A O 1
ATOM 763 N N . ARG A 1 105 ? 8.241 1.320 -15.071 1.00 98.62 105 ARG A N 1
ATOM 764 C CA . ARG A 1 105 ? 6.773 1.299 -14.958 1.00 98.62 105 ARG A CA 1
ATOM 765 C C . ARG A 1 105 ? 6.298 0.376 -13.837 1.00 98.62 105 ARG A C 1
ATOM 767 O O . ARG A 1 105 ? 5.357 0.729 -13.123 1.00 98.62 105 ARG A O 1
ATOM 774 N N . ASP A 1 106 ? 6.924 -0.780 -13.672 1.00 98.50 106 ASP A N 1
ATOM 775 C CA . ASP A 1 106 ? 6.547 -1.741 -12.638 1.00 98.50 106 ASP A CA 1
ATOM 776 C C . ASP A 1 106 ? 6.993 -1.285 -11.244 1.00 98.50 106 ASP A C 1
ATOM 778 O O . ASP A 1 106 ? 6.212 -1.398 -10.299 1.00 98.50 106 ASP A O 1
ATOM 782 N N . LEU A 1 107 ? 8.156 -0.636 -11.120 1.00 98.38 107 LEU A N 1
ATOM 783 C CA . LEU A 1 107 ? 8.570 0.048 -9.887 1.00 98.38 107 LEU A CA 1
ATOM 784 C C . LEU A 1 107 ? 7.582 1.151 -9.480 1.00 98.38 107 LEU A C 1
ATOM 786 O O . LEU A 1 107 ? 7.215 1.257 -8.309 1.00 98.38 107 LEU A O 1
ATOM 790 N N . LEU A 1 108 ? 7.096 1.943 -10.441 1.00 98.31 108 LEU A N 1
ATOM 791 C CA . LEU A 1 108 ? 6.070 2.960 -10.195 1.00 98.31 108 LEU A CA 1
ATOM 792 C C . LEU A 1 108 ? 4.757 2.334 -9.685 1.00 98.31 108 LEU A C 1
ATOM 794 O O . LEU A 1 108 ? 4.150 2.844 -8.741 1.00 98.31 108 LEU A O 1
ATOM 798 N N . ARG A 1 109 ? 4.313 1.221 -10.285 1.00 98.31 109 ARG A N 1
ATOM 799 C CA . ARG A 1 109 ? 3.116 0.482 -9.840 1.00 98.31 109 ARG A CA 1
ATOM 800 C C . ARG A 1 109 ? 3.296 -0.110 -8.444 1.00 98.31 109 ARG A C 1
ATOM 802 O O . ARG A 1 109 ? 2.375 -0.020 -7.635 1.00 98.31 109 ARG A O 1
ATOM 809 N N . ALA A 1 110 ? 4.467 -0.676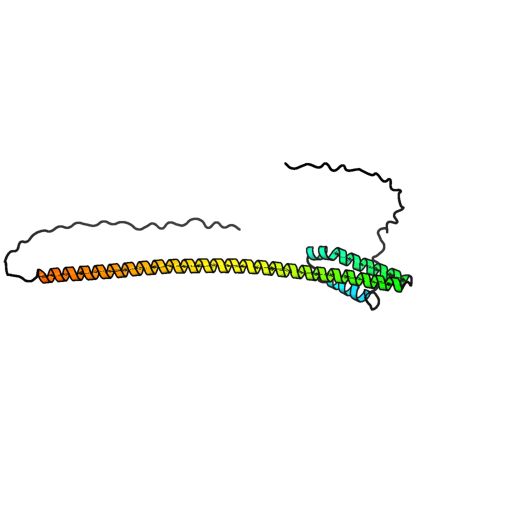 -8.158 1.00 98.19 110 ALA A N 1
ATOM 810 C CA . ALA A 1 110 ? 4.802 -1.216 -6.846 1.00 98.19 110 ALA A CA 1
ATOM 811 C C . ALA A 1 110 ? 4.756 -0.121 -5.770 1.00 98.19 110 ALA A C 1
ATOM 813 O O . ALA A 1 110 ? 4.076 -0.292 -4.760 1.00 98.19 110 ALA A O 1
ATOM 814 N N . ALA A 1 111 ? 5.362 1.044 -6.026 1.00 97.88 111 ALA A N 1
ATOM 815 C CA . ALA A 1 111 ? 5.318 2.181 -5.105 1.00 97.88 111 ALA A CA 1
ATOM 816 C C . ALA A 1 111 ? 3.878 2.645 -4.811 1.00 97.88 111 ALA A C 1
ATOM 818 O O . ALA A 1 111 ? 3.524 2.902 -3.658 1.00 97.88 111 ALA A O 1
ATOM 819 N N . ALA A 1 112 ? 3.015 2.706 -5.831 1.00 97.25 112 ALA A N 1
ATOM 820 C CA . ALA A 1 112 ? 1.602 3.042 -5.645 1.00 97.25 112 ALA A CA 1
ATOM 821 C C . ALA A 1 112 ? 0.853 1.984 -4.810 1.00 97.25 112 ALA A C 1
ATOM 823 O O . ALA A 1 112 ? 0.044 2.332 -3.945 1.00 97.25 112 ALA A O 1
ATOM 824 N N . ALA A 1 113 ? 1.138 0.698 -5.032 1.00 97.88 113 ALA A N 1
ATOM 825 C CA . ALA A 1 113 ? 0.557 -0.396 -4.256 1.00 97.88 113 ALA A CA 1
ATOM 826 C C . ALA A 1 113 ? 0.998 -0.357 -2.782 1.00 97.88 113 ALA A C 1
ATOM 828 O O . ALA A 1 113 ? 0.165 -0.536 -1.894 1.00 97.88 113 ALA A O 1
ATOM 829 N N . GLU A 1 114 ? 2.269 -0.055 -2.506 1.00 98.19 114 GLU A N 1
ATOM 830 C CA . GLU A 1 114 ? 2.784 0.113 -1.141 1.00 98.19 114 GLU A CA 1
ATOM 831 C C . GLU A 1 114 ? 2.116 1.286 -0.413 1.00 98.19 114 GLU A C 1
ATOM 833 O O . GLU A 1 114 ? 1.701 1.144 0.739 1.00 98.19 114 GLU A O 1
ATOM 838 N N . GLN A 1 115 ? 1.941 2.429 -1.084 1.00 97.56 115 GLN A N 1
ATOM 839 C CA . GLN A 1 115 ? 1.221 3.574 -0.515 1.00 97.56 115 GLN A CA 1
ATOM 840 C C . GLN A 1 115 ? -0.239 3.225 -0.195 1.00 97.56 115 GLN A C 1
ATOM 842 O O . GLN A 1 115 ? -0.740 3.550 0.887 1.00 97.56 115 GLN A O 1
ATOM 847 N N . ALA A 1 116 ? -0.920 2.525 -1.107 1.00 97.12 116 ALA A N 1
ATOM 848 C CA . ALA A 1 116 ? -2.282 2.057 -0.882 1.00 97.12 116 ALA A CA 1
ATOM 849 C C . ALA A 1 116 ? -2.354 1.096 0.317 1.00 97.12 116 ALA A C 1
ATOM 851 O O . ALA A 1 116 ? -3.203 1.283 1.194 1.00 97.12 116 ALA A O 1
ATOM 852 N N . ALA A 1 117 ? -1.434 0.132 0.406 1.00 97.19 117 ALA A N 1
ATOM 853 C CA . ALA A 1 117 ? -1.351 -0.816 1.514 1.00 97.19 117 ALA A CA 1
ATOM 854 C C . ALA A 1 117 ? -1.090 -0.121 2.860 1.00 97.19 117 ALA A C 1
ATOM 856 O O . ALA A 1 117 ? -1.769 -0.424 3.842 1.00 97.19 117 ALA A O 1
ATOM 857 N N . ALA A 1 118 ? -0.180 0.857 2.904 1.00 97.94 118 ALA A N 1
ATOM 858 C CA . ALA A 1 118 ? 0.078 1.655 4.102 1.00 97.94 118 ALA A CA 1
ATOM 859 C C . ALA A 1 118 ? -1.186 2.403 4.560 1.00 97.94 118 ALA A C 1
ATOM 861 O O . ALA A 1 118 ? -1.585 2.302 5.720 1.00 97.94 118 ALA A O 1
ATOM 862 N N . SER A 1 119 ? -1.888 3.062 3.630 1.00 97.75 119 SER A N 1
ATOM 863 C CA . SER A 1 119 ? -3.136 3.771 3.944 1.00 97.75 119 SER A CA 1
ATOM 864 C C . SER A 1 119 ? -4.244 2.833 4.446 1.00 97.75 119 SER A C 1
ATOM 866 O O . SER A 1 119 ? -5.035 3.202 5.316 1.00 97.75 119 SER A O 1
ATOM 868 N N . ALA A 1 120 ? -4.311 1.608 3.916 1.00 97.81 120 ALA A N 1
ATOM 869 C CA . ALA A 1 120 ? -5.259 0.592 4.356 1.00 97.81 120 ALA A CA 1
ATOM 870 C C . ALA A 1 120 ? -4.916 0.079 5.762 1.00 97.81 120 ALA A C 1
ATOM 872 O O . ALA A 1 120 ? -5.816 -0.085 6.586 1.00 97.81 120 ALA A O 1
ATOM 873 N N . ALA A 1 121 ? -3.628 -0.115 6.058 1.00 97.94 121 ALA A N 1
ATOM 874 C CA . ALA A 1 121 ? -3.160 -0.512 7.381 1.00 97.94 121 ALA A CA 1
ATOM 875 C C . ALA A 1 121 ? -3.497 0.543 8.447 1.00 97.94 121 ALA A C 1
ATOM 877 O O . ALA A 1 121 ? -3.980 0.190 9.523 1.00 97.94 121 ALA A O 1
ATOM 878 N N . ASP A 1 122 ? -3.317 1.830 8.145 1.00 98.44 122 ASP A N 1
ATOM 879 C CA . ASP A 1 122 ? -3.668 2.910 9.075 1.00 98.44 122 ASP A CA 1
ATOM 880 C C . ASP A 1 122 ? -5.181 2.977 9.326 1.00 98.44 122 ASP A C 1
ATOM 882 O O . ASP A 1 122 ? -5.616 3.019 10.479 1.00 98.44 122 ASP A O 1
ATOM 886 N N . LYS A 1 123 ? -6.005 2.849 8.278 1.00 97.75 123 LYS A N 1
ATOM 887 C CA . LYS A 1 123 ? -7.470 2.756 8.424 1.00 97.75 123 LYS A CA 1
ATOM 888 C C . LYS A 1 123 ? -7.901 1.547 9.257 1.00 97.75 123 LYS A C 1
ATOM 890 O O . LYS A 1 123 ? -8.824 1.659 10.064 1.00 97.75 123 LYS A O 1
ATOM 895 N N . ALA A 1 124 ? -7.245 0.399 9.085 1.00 98.00 124 ALA A N 1
ATOM 896 C CA . ALA A 1 124 ? -7.525 -0.798 9.873 1.00 98.00 124 ALA A CA 1
ATOM 897 C C . ALA A 1 124 ? -7.195 -0.590 11.361 1.00 98.00 124 ALA A C 1
ATOM 899 O O . ALA A 1 124 ? -7.991 -0.971 12.219 1.00 98.00 124 ALA A O 1
ATOM 900 N N . ARG A 1 125 ? -6.073 0.076 11.669 1.00 98.56 125 ARG A N 1
ATOM 901 C CA . ARG A 1 125 ? -5.700 0.450 13.046 1.00 98.56 125 ARG A CA 1
ATOM 902 C C . ARG A 1 125 ? -6.699 1.423 13.666 1.00 98.56 125 ARG A C 1
ATOM 904 O O . ARG A 1 125 ? -7.097 1.259 14.814 1.00 98.56 125 ARG A O 1
ATOM 911 N N . GLU A 1 126 ? -7.152 2.426 12.921 1.00 98.25 126 GLU A N 1
ATOM 912 C CA . GLU A 1 126 ? -8.189 3.329 13.425 1.00 98.25 126 GLU A CA 1
ATOM 913 C C . GLU A 1 126 ? -9.499 2.591 13.718 1.00 98.25 126 GLU A C 1
ATOM 915 O O . GLU A 1 126 ? -10.142 2.839 14.741 1.00 98.25 126 GLU A O 1
ATOM 920 N N . ALA A 1 127 ? -9.902 1.681 12.828 1.00 97.88 127 ALA A N 1
ATOM 921 C CA . ALA A 1 127 ? -11.100 0.875 13.012 1.00 97.88 127 ALA A CA 1
ATOM 922 C C . ALA A 1 127 ? -10.987 -0.038 14.243 1.00 97.88 127 ALA A C 1
ATOM 924 O O . ALA A 1 127 ? -11.950 -0.133 15.007 1.00 97.88 127 ALA A O 1
ATOM 925 N N . SER A 1 128 ? -9.821 -0.651 14.483 1.00 97.88 128 SER A N 1
ATOM 926 C CA . SER A 1 128 ? -9.600 -1.489 15.666 1.00 97.88 128 SER A CA 1
ATOM 927 C C . SER A 1 128 ? -9.695 -0.677 16.958 1.00 97.88 128 SER A C 1
ATOM 929 O O . SER A 1 128 ? -10.429 -1.069 17.862 1.00 97.88 128 SER A O 1
ATOM 931 N N . VAL A 1 129 ? -9.077 0.509 17.014 1.00 98.75 129 VAL A N 1
ATOM 932 C CA . VAL A 1 129 ? -9.168 1.410 18.179 1.00 98.75 129 VAL A CA 1
ATOM 933 C C . VAL A 1 129 ? -10.616 1.838 18.449 1.00 98.75 129 VAL A C 1
ATOM 935 O O . VAL A 1 129 ? -11.065 1.863 19.597 1.00 98.75 129 VAL A O 1
ATOM 938 N N . ARG A 1 130 ? -11.393 2.153 17.402 1.00 98.31 130 ARG A N 1
ATOM 939 C CA . ARG A 1 130 ? -12.822 2.486 17.555 1.00 98.31 130 ARG A CA 1
ATOM 940 C C . ARG A 1 130 ? -13.628 1.295 18.074 1.00 98.31 130 ARG A C 1
ATOM 942 O O . ARG A 1 130 ? -14.489 1.488 18.931 1.00 98.31 130 ARG A O 1
ATOM 949 N N . ALA A 1 131 ? -13.345 0.087 17.588 1.00 98.31 131 ALA A N 1
ATOM 950 C CA . ALA A 1 131 ? -14.010 -1.131 18.038 1.00 98.31 131 ALA A CA 1
ATOM 951 C C . ALA A 1 131 ? -13.697 -1.444 19.511 1.00 98.31 131 ALA A C 1
ATOM 953 O O . ALA A 1 131 ? -14.609 -1.761 20.272 1.00 98.31 131 ALA A O 1
ATOM 954 N N . GLU A 1 132 ? -12.442 -1.298 19.937 1.00 98.62 132 GLU A N 1
ATOM 955 C CA . GLU A 1 132 ? -12.032 -1.459 21.338 1.00 98.62 132 GLU A CA 1
ATOM 956 C C . GLU A 1 132 ? -12.725 -0.445 22.250 1.00 98.62 132 GLU A C 1
ATOM 958 O O . GLU A 1 132 ? -13.302 -0.816 23.272 1.00 98.62 132 GLU A O 1
ATOM 963 N N . ARG A 1 133 ? -12.771 0.830 21.844 1.00 98.75 133 ARG A N 1
ATOM 964 C CA . ARG A 1 133 ? -13.492 1.866 22.592 1.00 98.75 133 ARG A CA 1
ATOM 965 C C . ARG A 1 133 ? -14.988 1.565 22.696 1.00 98.75 133 ARG A C 1
ATOM 967 O O . ARG A 1 133 ? -15.578 1.783 23.751 1.00 98.75 133 ARG A O 1
ATOM 974 N N . ALA A 1 134 ? -15.605 1.076 21.622 1.00 98.50 134 ALA A N 1
ATOM 975 C CA . ALA A 1 134 ? -17.012 0.689 21.635 1.00 98.50 134 ALA A CA 1
ATOM 976 C C . ALA A 1 134 ? -17.268 -0.481 22.599 1.00 98.50 134 ALA A C 1
ATOM 978 O O . ALA A 1 134 ? -18.231 -0.433 23.361 1.00 98.50 134 ALA A O 1
ATOM 979 N N . ARG A 1 135 ? -16.386 -1.490 22.622 1.00 98.50 135 ARG A N 1
ATOM 980 C CA . ARG A 1 135 ? -16.458 -2.600 23.588 1.00 98.50 135 ARG A CA 1
ATOM 981 C C . ARG A 1 135 ? -16.358 -2.104 25.028 1.00 98.50 135 ARG A C 1
ATOM 983 O O . ARG A 1 135 ? -17.230 -2.431 25.823 1.00 98.50 135 ARG A O 1
ATOM 990 N N . ALA A 1 136 ? -15.389 -1.240 25.329 1.00 98.69 136 ALA A N 1
ATOM 991 C CA . ALA A 1 136 ? -15.231 -0.663 26.664 1.00 98.69 136 ALA A CA 1
ATOM 992 C C . ALA A 1 136 ? -16.483 0.112 27.125 1.00 98.69 136 ALA A C 1
ATOM 994 O O . ALA A 1 136 ? -16.910 -0.016 28.271 1.00 98.69 136 ALA A O 1
ATOM 995 N N . LEU A 1 137 ? -17.117 0.881 26.230 1.00 98.69 137 LEU A N 1
ATOM 996 C CA . LEU A 1 137 ? -18.371 1.578 26.543 1.00 98.69 137 LEU A CA 1
ATOM 997 C C . LEU A 1 137 ? -19.525 0.601 26.802 1.00 98.69 137 LEU A C 1
ATOM 999 O O . LEU A 1 137 ? -20.316 0.824 27.716 1.00 98.69 137 LEU A O 1
ATOM 1003 N N . LEU A 1 138 ? -19.627 -0.486 26.033 1.00 98.69 138 LEU A N 1
ATOM 1004 C CA . LEU A 1 138 ? -20.648 -1.511 26.263 1.00 98.69 138 LEU A CA 1
ATOM 1005 C C . LEU A 1 138 ? -20.449 -2.203 27.615 1.00 98.69 138 LEU A C 1
ATOM 1007 O O . LEU A 1 138 ? -21.406 -2.313 28.381 1.00 98.69 138 LEU A O 1
ATOM 1011 N N . GLU A 1 139 ? -19.221 -2.590 27.949 1.00 98.69 139 GLU A N 1
ATOM 1012 C CA . GLU A 1 139 ? -18.878 -3.165 29.256 1.00 98.69 139 GLU A CA 1
ATOM 1013 C C . GLU A 1 139 ? -19.223 -2.202 30.402 1.00 98.69 139 GLU A C 1
ATOM 1015 O O . GLU A 1 139 ? -19.835 -2.600 31.396 1.00 98.69 139 GLU A O 1
ATOM 1020 N N . GLU A 1 140 ? -18.937 -0.907 30.240 1.00 98.62 140 GLU A N 1
ATOM 1021 C CA . GLU A 1 140 ? -19.324 0.110 31.216 1.00 98.62 140 GLU A CA 1
ATOM 1022 C C . GLU A 1 140 ? -20.852 0.208 31.370 1.00 98.62 140 GLU A C 1
ATOM 1024 O O . GLU A 1 140 ? -21.357 0.276 32.496 1.00 98.62 140 GLU A O 1
ATOM 1029 N N . THR A 1 141 ? -21.612 0.196 30.268 1.00 98.56 141 THR A N 1
ATOM 1030 C CA . THR A 1 141 ? -23.085 0.237 30.330 1.00 98.56 141 THR A CA 1
ATOM 1031 C C . THR A 1 141 ? -23.669 -1.000 31.006 1.00 98.56 141 THR A C 1
ATOM 1033 O O . THR A 1 141 ? -24.597 -0.867 31.804 1.00 98.56 141 THR A O 1
ATOM 1036 N N . GLN A 1 142 ? -23.098 -2.182 30.761 1.00 98.62 142 GLN A N 1
ATOM 1037 C CA . GLN A 1 142 ? -23.498 -3.421 31.428 1.00 98.62 142 GLN A CA 1
ATOM 1038 C C . GLN A 1 142 ? -23.210 -3.355 32.930 1.00 98.62 142 GLN A C 1
ATOM 1040 O O . GLN A 1 142 ? -24.088 -3.666 33.733 1.00 98.62 142 GLN A O 1
ATOM 1045 N N . ALA A 1 143 ? -22.035 -2.861 33.329 1.00 98.69 143 ALA A N 1
ATOM 1046 C CA . ALA A 1 143 ? -21.692 -2.674 34.737 1.00 98.69 143 ALA A CA 1
ATOM 1047 C C . ALA A 1 143 ? -22.614 -1.656 35.433 1.00 98.69 143 ALA A C 1
ATOM 1049 O O . ALA A 1 143 ? -23.037 -1.869 36.570 1.00 98.69 143 ALA A O 1
ATOM 1050 N N . ARG A 1 144 ? -22.958 -0.548 34.759 1.00 98.62 144 ARG A N 1
ATOM 1051 C CA . ARG A 1 144 ? -23.921 0.444 35.269 1.00 98.62 144 ARG A CA 1
ATOM 1052 C C . ARG A 1 144 ? -25.313 -0.163 35.436 1.00 98.62 144 ARG A C 1
ATOM 1054 O O . ARG A 1 144 ? -25.931 0.064 36.471 1.00 98.62 144 ARG A O 1
ATOM 1061 N N . ARG A 1 145 ? -25.771 -0.954 34.463 1.00 98.69 145 ARG A N 1
ATOM 1062 C CA . ARG A 1 145 ? -27.055 -1.659 34.531 1.00 98.69 145 ARG A CA 1
ATOM 1063 C C . ARG A 1 145 ? -27.091 -2.657 35.685 1.00 98.69 145 ARG A C 1
ATOM 1065 O O . ARG A 1 145 ? -28.007 -2.589 36.488 1.00 98.69 145 ARG A O 1
ATOM 1072 N N . GLY A 1 146 ? -26.062 -3.492 35.834 1.00 98.44 146 GLY A N 1
ATOM 1073 C CA . GLY A 1 146 ? -25.990 -4.455 36.938 1.00 98.44 146 GLY A CA 1
ATOM 1074 C C . GLY A 1 146 ? -26.024 -3.791 38.321 1.00 98.44 146 GLY A C 1
ATOM 1075 O O . GLY A 1 146 ? -26.669 -4.301 39.231 1.00 98.44 146 GLY A O 1
ATOM 1076 N N . ARG A 1 147 ? -25.392 -2.618 38.482 1.00 98.62 147 ARG A N 1
ATOM 1077 C CA . ARG A 1 147 ? -25.507 -1.828 39.722 1.00 98.62 147 ARG A CA 1
ATOM 1078 C C . ARG A 1 147 ? -26.922 -1.295 39.948 1.00 98.62 147 ARG A C 1
ATOM 1080 O O . ARG A 1 147 ? -27.420 -1.409 41.061 1.00 98.62 147 ARG A O 1
ATOM 1087 N N . ALA A 1 148 ? -27.557 -0.749 38.911 1.00 98.56 148 ALA A N 1
ATOM 1088 C CA . ALA A 1 148 ? -28.923 -0.238 39.000 1.00 98.56 148 ALA A CA 1
ATOM 1089 C C . ALA A 1 148 ? -29.935 -1.347 39.340 1.00 98.56 148 ALA A C 1
ATOM 1091 O O . ALA A 1 148 ? -30.791 -1.147 40.198 1.00 98.56 148 ALA A O 1
ATOM 1092 N N . ASP A 1 149 ? -29.797 -2.528 38.731 1.00 98.44 149 ASP A N 1
ATOM 1093 C CA . ASP A 1 149 ? -30.645 -3.690 39.016 1.00 98.44 149 ASP A CA 1
ATOM 1094 C C . ASP A 1 149 ? -30.465 -4.152 40.479 1.00 98.44 149 ASP A C 1
ATOM 1096 O O . ASP A 1 149 ? -31.446 -4.359 41.189 1.00 98.44 149 ASP A O 1
ATOM 1100 N N . ALA A 1 150 ? -29.225 -4.201 40.985 1.00 98.56 150 ALA A N 1
ATOM 1101 C CA . ALA A 1 150 ? -28.952 -4.540 42.386 1.00 98.56 150 ALA A CA 1
ATOM 1102 C C . ALA A 1 150 ? -29.484 -3.493 43.387 1.00 98.56 150 ALA A C 1
ATOM 1104 O O . ALA A 1 150 ? -29.882 -3.834 44.502 1.00 98.56 150 ALA A O 1
ATOM 1105 N N . GLU A 1 151 ? -29.475 -2.207 43.028 1.00 98.44 151 GLU A N 1
ATOM 1106 C CA . GLU A 1 151 ? -30.083 -1.141 43.835 1.00 98.44 151 GLU A CA 1
ATOM 1107 C C . GLU A 1 151 ? -31.613 -1.250 43.853 1.00 98.44 151 GLU A C 1
ATOM 1109 O O . GLU A 1 151 ? -32.221 -1.110 44.918 1.00 98.44 151 GLU A O 1
ATOM 1114 N N . LEU A 1 152 ? -32.229 -1.565 42.709 1.00 98.38 152 LEU A N 1
ATOM 1115 C CA . LEU A 1 152 ? -33.667 -1.809 42.601 1.00 98.38 152 LEU A CA 1
ATOM 1116 C C . LEU A 1 152 ? -34.093 -3.010 43.454 1.00 98.38 152 LEU A C 1
ATOM 1118 O O . LEU A 1 152 ? -35.062 -2.912 44.203 1.00 98.38 152 LEU A O 1
ATOM 1122 N N . GLU A 1 153 ? -33.355 -4.121 43.398 1.00 98.62 153 GLU A N 1
ATOM 1123 C CA . GLU A 1 153 ? -33.631 -5.300 44.227 1.00 98.62 153 GLU A CA 1
ATOM 1124 C C . GLU A 1 153 ? -33.562 -4.983 45.726 1.00 98.62 153 GLU A C 1
ATOM 1126 O O . GLU A 1 153 ? -34.453 -5.381 46.479 1.00 98.62 153 GLU A O 1
ATOM 1131 N N . LYS A 1 154 ? -32.560 -4.209 46.164 1.00 98.44 154 LYS A N 1
ATOM 1132 C CA . LYS A 1 154 ? -32.453 -3.754 47.561 1.00 98.44 154 LYS A CA 1
ATOM 1133 C C . LYS A 1 154 ? -33.631 -2.876 47.974 1.00 98.44 154 LYS A C 1
ATOM 1135 O O . LYS A 1 154 ? -34.153 -3.049 49.073 1.00 98.44 154 LYS A O 1
ATOM 1140 N N . ALA A 1 155 ? -34.057 -1.954 47.111 1.00 98.38 155 ALA A N 1
ATOM 1141 C CA . ALA A 1 155 ? -35.206 -1.094 47.382 1.00 98.38 155 ALA A CA 1
ATOM 1142 C C . ALA A 1 155 ? -36.504 -1.908 47.509 1.00 98.38 155 ALA A C 1
ATOM 1144 O O . ALA A 1 155 ? -37.272 -1.698 48.445 1.00 98.38 155 ALA A O 1
ATOM 1145 N N . LEU A 1 156 ? -36.714 -2.882 46.617 1.00 98.31 156 LEU A N 1
ATOM 1146 C CA . LEU A 1 156 ? -37.869 -3.781 46.664 1.00 98.31 156 LEU A CA 1
ATOM 1147 C C . LEU A 1 156 ? -37.854 -4.681 47.908 1.00 98.31 156 LEU A C 1
ATOM 1149 O O . LEU A 1 156 ? -38.907 -4.917 48.499 1.00 98.31 156 LEU A O 1
ATOM 1153 N N . ALA A 1 157 ? -36.687 -5.177 48.328 1.00 98.38 157 ALA A N 1
ATOM 1154 C CA . ALA A 1 157 ? -36.552 -5.951 49.561 1.00 98.38 157 ALA A CA 1
ATOM 1155 C C . ALA A 1 157 ? -36.879 -5.101 50.800 1.00 98.38 157 ALA A C 1
ATOM 1157 O O . ALA A 1 157 ? -37.710 -5.504 51.612 1.00 98.38 157 ALA A O 1
ATOM 1158 N N . ALA A 1 158 ? -36.318 -3.891 50.890 1.00 98.38 158 ALA A N 1
ATOM 1159 C CA . ALA A 1 158 ? -36.596 -2.958 51.980 1.00 98.38 158 ALA A CA 1
ATOM 1160 C C . ALA A 1 158 ? -38.082 -2.565 52.048 1.00 98.38 158 ALA A C 1
ATOM 1162 O O . ALA A 1 158 ? -38.649 -2.455 53.134 1.00 98.38 158 ALA A O 1
ATOM 1163 N N . GLU A 1 159 ? -38.743 -2.389 50.898 1.00 98.31 159 GLU A N 1
ATOM 1164 C CA . GLU A 1 159 ? -40.183 -2.123 50.853 1.00 98.31 159 GLU A CA 1
ATOM 1165 C C . GLU A 1 159 ? -41.000 -3.308 51.390 1.00 98.31 159 GLU A C 1
ATOM 1167 O O . GLU A 1 159 ? -41.939 -3.109 52.164 1.00 98.31 159 GLU A O 1
ATOM 1172 N N . ARG A 1 160 ? -40.647 -4.545 51.009 1.00 98.44 160 ARG A N 1
ATOM 1173 C CA . ARG A 1 160 ? -41.309 -5.755 51.526 1.00 98.44 160 ARG A CA 1
ATOM 1174 C C . ARG A 1 160 ? -41.146 -5.869 53.039 1.00 98.44 160 ARG A C 1
ATOM 1176 O O . ARG A 1 160 ? -42.147 -6.032 53.732 1.00 98.44 160 ARG A O 1
ATOM 1183 N N . GLU A 1 161 ? -39.929 -5.699 53.551 1.00 98.12 161 GLU A N 1
ATOM 1184 C CA . GLU A 1 161 ? -39.649 -5.716 54.993 1.00 98.12 161 GLU A CA 1
ATOM 1185 C C . GLU A 1 161 ? -40.436 -4.630 55.743 1.00 98.12 161 GLU A C 1
ATOM 1187 O O . GLU A 1 161 ? -41.029 -4.901 56.788 1.00 98.12 161 GLU A O 1
ATOM 1192 N N . ALA A 1 162 ? -40.515 -3.413 55.192 1.00 98.12 162 ALA A N 1
ATOM 1193 C CA . ALA A 1 162 ? -41.289 -2.320 55.778 1.00 98.12 162 ALA A CA 1
ATOM 1194 C C . ALA A 1 162 ? -42.798 -2.620 55.805 1.00 98.12 162 ALA A C 1
ATOM 1196 O O . ALA A 1 162 ? -43.462 -2.350 56.808 1.00 98.12 162 ALA A O 1
ATOM 1197 N N . ARG A 1 163 ? -43.346 -3.208 54.733 1.00 98.12 163 ARG A N 1
ATOM 1198 C CA . ARG A 1 163 ? -44.755 -3.636 54.674 1.00 98.12 163 ARG A CA 1
ATOM 1199 C C . ARG A 1 163 ? -45.053 -4.733 55.693 1.00 98.12 163 ARG A C 1
ATOM 1201 O O . ARG A 1 163 ? -46.066 -4.654 56.383 1.00 98.12 163 ARG A O 1
ATOM 1208 N N . GLU A 1 164 ? -44.178 -5.728 55.821 1.00 98.19 164 GLU A N 1
ATOM 1209 C CA . GLU A 1 164 ? -44.318 -6.792 56.822 1.00 98.19 164 GLU A CA 1
ATOM 1210 C C . GLU A 1 164 ? -44.226 -6.254 58.253 1.00 98.19 164 GLU A C 1
ATOM 1212 O O . GLU A 1 164 ? -45.006 -6.656 59.117 1.00 98.19 164 GLU A O 1
ATOM 1217 N N . ALA A 1 165 ? -43.304 -5.324 58.517 1.00 97.81 165 ALA A N 1
ATOM 1218 C CA . ALA A 1 165 ? -43.193 -4.661 59.812 1.00 97.81 165 ALA A CA 1
ATOM 1219 C C . ALA A 1 165 ? -44.466 -3.868 60.147 1.00 97.81 165 ALA A C 1
ATOM 1221 O O . ALA A 1 165 ? -45.000 -4.010 61.247 1.00 97.81 165 ALA A O 1
ATOM 1222 N N . ALA A 1 166 ? -44.999 -3.104 59.188 1.00 97.62 166 ALA A N 1
ATOM 1223 C CA . ALA A 1 166 ? -46.253 -2.372 59.353 1.00 97.62 166 ALA A CA 1
ATOM 1224 C C . ALA A 1 166 ? -47.438 -3.317 59.631 1.00 97.62 166 ALA A C 1
ATOM 1226 O O . ALA A 1 166 ? -48.214 -3.085 60.561 1.00 97.62 166 ALA A O 1
ATOM 1227 N N . ALA A 1 167 ? -47.543 -4.427 58.893 1.00 97.44 167 ALA A N 1
ATOM 1228 C CA . ALA A 1 167 ? -48.573 -5.439 59.124 1.00 97.44 167 ALA A CA 1
ATOM 1229 C C . ALA A 1 167 ? -48.494 -6.031 60.544 1.00 97.44 167 ALA A C 1
ATOM 1231 O O . ALA A 1 167 ? -49.506 -6.088 61.241 1.00 97.44 167 ALA A O 1
ATOM 1232 N N . LYS A 1 168 ? -47.286 -6.376 61.016 1.00 97.19 168 LYS A N 1
ATOM 1233 C CA . LYS A 1 168 ? -47.054 -6.860 62.391 1.00 97.19 168 LYS A CA 1
ATOM 1234 C C . LYS A 1 168 ? -47.439 -5.818 63.445 1.00 97.19 168 LYS A C 1
ATOM 1236 O O . LYS A 1 168 ? -48.004 -6.170 64.483 1.00 97.19 168 LYS A O 1
ATOM 1241 N N . THR A 1 169 ? -47.162 -4.533 63.201 1.00 97.00 169 THR A N 1
ATOM 1242 C CA . THR A 1 169 ? -47.571 -3.466 64.130 1.00 97.00 169 THR A CA 1
ATOM 1243 C C . THR A 1 169 ? -49.089 -3.307 64.205 1.00 97.00 169 THR A C 1
ATOM 1245 O O . THR A 1 169 ? -49.621 -3.161 65.305 1.00 97.00 169 THR A O 1
ATOM 1248 N N . GLU A 1 170 ? -49.802 -3.406 63.080 1.00 95.56 170 GLU A N 1
ATOM 1249 C CA . GLU A 1 170 ? -51.272 -3.366 63.067 1.00 95.56 170 GLU A CA 1
ATOM 1250 C C . GLU A 1 170 ? -51.887 -4.598 63.749 1.00 95.56 170 GLU A C 1
ATOM 1252 O O . GLU A 1 170 ? -52.817 -4.458 64.541 1.00 95.56 170 GLU A O 1
ATOM 1257 N N . GLU A 1 171 ? -51.331 -5.795 63.545 1.00 95.00 171 GLU A N 1
ATOM 1258 C CA . GLU A 1 171 ? -51.760 -7.016 64.245 1.00 95.00 171 GLU A CA 1
ATOM 1259 C C . GLU A 1 171 ? -51.583 -6.896 65.771 1.00 95.00 171 GLU A C 1
ATOM 1261 O O . GLU A 1 171 ? -52.476 -7.234 66.559 1.00 95.00 171 GLU A O 1
ATOM 1266 N N . THR A 1 172 ? -50.460 -6.319 66.204 1.00 94.44 172 THR A N 1
ATOM 1267 C CA . THR A 1 172 ? -50.214 -6.014 67.621 1.00 94.44 172 THR A CA 1
ATOM 1268 C C . THR A 1 172 ? -51.230 -4.989 68.147 1.00 94.44 172 THR A C 1
ATOM 1270 O O . THR A 1 172 ? -51.760 -5.138 69.248 1.00 94.44 172 THR A O 1
ATOM 1273 N N . ARG A 1 173 ? -51.578 -3.967 67.353 1.00 93.00 173 ARG A N 1
ATOM 1274 C CA . ARG A 1 173 ? -52.576 -2.954 67.732 1.00 93.00 173 ARG A CA 1
ATOM 1275 C C . ARG A 1 173 ? -53.976 -3.553 67.891 1.00 93.00 173 ARG A C 1
ATOM 1277 O O . ARG A 1 173 ? -54.683 -3.215 68.841 1.00 93.00 173 ARG A O 1
ATOM 1284 N N . LEU A 1 174 ? -54.370 -4.452 66.990 1.00 91.25 174 LEU A N 1
ATOM 1285 C CA . LEU A 1 174 ? -55.671 -5.127 67.018 1.00 91.25 174 LEU A CA 1
ATOM 1286 C C . LEU A 1 174 ? -55.799 -6.117 68.185 1.00 91.25 174 LEU A C 1
ATOM 1288 O O . LEU A 1 174 ? -56.876 -6.220 68.770 1.00 91.25 174 LEU A O 1
ATOM 1292 N N . SER A 1 175 ? -54.720 -6.812 68.557 1.00 88.31 175 SER A N 1
ATOM 1293 C CA . SER A 1 175 ? -54.737 -7.751 69.692 1.00 88.31 175 SER A CA 1
ATOM 1294 C C . SER A 1 175 ? -54.791 -7.051 71.058 1.00 88.31 175 SER A C 1
ATOM 1296 O O . SER A 1 175 ? -55.470 -7.539 71.961 1.00 88.31 175 SER A O 1
ATOM 1298 N N . VAL A 1 176 ? -54.158 -5.880 71.205 1.00 84.38 176 VAL A N 1
ATOM 1299 C CA . VAL A 1 176 ? -54.204 -5.066 72.440 1.00 84.38 176 VAL A CA 1
ATOM 1300 C C . VAL A 1 176 ? -55.507 -4.258 72.556 1.00 84.38 176 VAL A C 1
ATOM 1302 O O . VAL A 1 176 ? -55.997 -4.013 73.657 1.00 84.38 176 VAL A O 1
ATOM 1305 N N . GLY A 1 177 ? -56.121 -3.879 71.432 1.00 62.91 177 GLY A N 1
ATOM 1306 C CA . GLY A 1 177 ? -57.345 -3.073 71.360 1.00 62.91 177 GLY A CA 1
ATOM 1307 C C . GLY A 1 177 ? -58.656 -3.781 71.728 1.00 62.91 177 GLY A C 1
ATOM 1308 O O . GLY A 1 177 ? -59.717 -3.281 71.360 1.00 62.91 177 GLY A O 1
ATOM 1309 N N . LYS A 1 178 ? -58.628 -4.914 72.442 1.00 56.44 178 LYS A N 1
ATOM 1310 C CA . LYS A 1 178 ? -59.826 -5.569 72.999 1.00 56.44 178 LYS A CA 1
ATOM 1311 C C . LYS A 1 178 ? -59.994 -5.163 74.477 1.00 56.44 178 LYS A C 1
ATOM 1313 O O . LYS A 1 178 ? -59.447 -5.838 75.347 1.00 56.44 178 LYS A O 1
ATOM 1318 N N . PRO A 1 179 ? -60.706 -4.063 74.805 1.00 55.31 179 PRO A N 1
ATOM 1319 C CA . PRO A 1 179 ? -60.817 -3.592 76.179 1.00 55.31 179 PRO A CA 1
ATOM 1320 C C . PRO A 1 179 ? -61.773 -4.463 76.999 1.00 55.31 179 PRO A C 1
ATOM 1322 O O . PRO A 1 179 ? -62.981 -4.486 76.765 1.00 55.31 179 PRO A O 1
ATOM 1325 N N . GLY A 1 180 ? -61.236 -5.095 78.042 1.00 53.22 180 GLY A N 1
ATOM 1326 C CA . GLY A 1 180 ? -61.923 -5.119 79.330 1.00 53.22 180 GLY A CA 1
ATOM 1327 C C . GLY A 1 180 ? -61.841 -3.714 79.932 1.00 53.22 180 GLY A C 1
ATOM 1328 O O . GLY A 1 180 ? -60.763 -3.130 80.002 1.00 53.22 180 GLY A O 1
ATOM 1329 N N . ALA A 1 181 ? -62.984 -3.138 80.292 1.00 47.16 181 ALA A N 1
ATOM 1330 C CA . ALA A 1 181 ? -63.103 -1.789 80.830 1.00 47.16 181 ALA A CA 1
ATOM 1331 C C . ALA A 1 181 ? -62.235 -1.569 82.087 1.00 47.16 181 ALA A C 1
ATOM 1333 O O . ALA A 1 181 ? -62.405 -2.276 83.076 1.00 47.16 181 ALA A O 1
ATOM 1334 N N . ALA A 1 182 ? -61.390 -0.533 82.099 1.00 49.38 182 ALA A N 1
ATOM 1335 C CA . ALA A 1 182 ? -60.911 0.073 83.340 1.00 49.38 182 ALA A CA 1
ATOM 1336 C C . ALA A 1 182 ? -60.538 1.555 83.155 1.00 49.38 182 ALA A C 1
ATOM 1338 O O . ALA A 1 182 ? -59.846 1.959 82.227 1.00 49.38 182 ALA A O 1
ATOM 1339 N N . LYS A 1 183 ? -61.073 2.343 84.086 1.00 47.00 183 LYS A N 1
ATOM 1340 C CA . LYS A 1 183 ? -60.992 3.792 84.306 1.00 47.00 183 LYS A CA 1
ATOM 1341 C C . LYS A 1 183 ? -59.564 4.234 84.663 1.00 47.00 183 LYS A C 1
ATOM 1343 O O . LYS A 1 183 ? -58.958 3.615 85.529 1.00 47.00 183 LYS A O 1
ATOM 1348 N N . GLY A 1 184 ? -59.112 5.382 84.149 1.00 42.38 184 GLY A N 1
ATOM 1349 C CA . GLY A 1 184 ? -58.048 6.165 84.799 1.00 42.38 184 GLY A CA 1
ATOM 1350 C C . GLY A 1 184 ? -57.196 7.019 83.862 1.00 42.38 184 GLY A C 1
ATOM 1351 O O . GLY A 1 184 ? -56.284 6.512 83.224 1.00 42.38 184 GLY A O 1
ATOM 1352 N N . ALA A 1 185 ? -57.472 8.325 83.819 1.00 49.44 185 ALA A N 1
ATOM 1353 C CA . ALA A 1 185 ? -56.563 9.345 83.285 1.00 49.44 185 ALA A CA 1
ATOM 1354 C C . ALA A 1 185 ? -55.394 9.596 84.264 1.00 49.44 185 ALA A C 1
ATOM 1356 O O . ALA A 1 185 ? -55.575 9.418 85.471 1.00 49.44 185 ALA A O 1
ATOM 1357 N N . PRO A 1 186 ? -54.236 10.087 83.786 1.00 50.22 186 PRO A N 1
ATOM 1358 C CA . PRO A 1 186 ? -53.955 11.496 84.068 1.00 50.22 186 PRO A CA 1
ATOM 1359 C C . PRO A 1 186 ? -53.269 12.267 82.929 1.00 50.22 186 PRO A C 1
ATOM 1361 O O . PRO A 1 186 ? -52.691 11.724 81.992 1.00 50.22 186 PRO A O 1
ATOM 1364 N N . ALA A 1 187 ? -53.382 13.586 83.065 1.00 51.16 187 ALA A N 1
ATOM 1365 C CA . ALA A 1 187 ? -52.821 14.629 82.229 1.00 51.16 187 ALA A CA 1
ATOM 1366 C C . ALA A 1 187 ? -51.337 14.908 82.530 1.00 51.16 187 ALA A C 1
ATOM 1368 O O . ALA A 1 187 ? -50.892 14.736 83.662 1.00 51.16 187 ALA A O 1
ATOM 1369 N N . GLY A 1 188 ? -50.634 15.497 81.557 1.00 44.16 188 GLY A N 1
ATOM 1370 C CA . GLY A 1 188 ? -49.498 16.381 81.830 1.00 44.16 188 GLY A CA 1
ATOM 1371 C C . GLY A 1 188 ? -48.317 16.239 80.873 1.00 44.16 188 GLY A C 1
ATOM 1372 O O . GLY A 1 188 ? -47.822 15.141 80.658 1.00 44.16 188 GLY A O 1
ATOM 1373 N N . GLY A 1 189 ? -47.826 17.378 80.370 1.00 43.03 189 GLY A N 1
ATOM 1374 C CA . GLY A 1 189 ? -46.435 17.508 79.923 1.00 43.03 189 GLY A CA 1
ATOM 1375 C C . GLY A 1 189 ? -46.229 18.182 78.570 1.00 43.03 189 GLY A C 1
ATOM 1376 O O . GLY A 1 189 ? -46.110 17.511 77.553 1.00 43.03 189 GLY A O 1
ATOM 1377 N N . LYS A 1 190 ? -46.139 19.517 78.580 1.00 50.38 190 LYS A N 1
ATOM 1378 C CA . LYS A 1 190 ? -45.454 20.322 77.554 1.00 50.38 190 LYS A CA 1
ATOM 1379 C C . LYS A 1 190 ? -43.972 19.923 77.511 1.00 50.38 190 LYS A C 1
ATOM 1381 O O . LYS A 1 190 ? -43.421 19.694 78.577 1.00 50.38 190 LYS A O 1
ATOM 1386 N N . ASP A 1 191 ? -43.335 19.940 76.337 1.00 46.06 191 ASP A N 1
ATOM 1387 C CA . ASP A 1 191 ? -42.159 20.797 76.110 1.00 46.06 191 ASP A CA 1
ATOM 1388 C C . ASP A 1 191 ? -41.668 20.818 74.652 1.00 46.06 191 ASP A C 1
ATOM 1390 O O . ASP A 1 191 ? -41.713 19.843 73.906 1.00 46.06 191 ASP A O 1
ATOM 1394 N N . LYS A 1 192 ? -41.226 22.018 74.273 1.00 50.12 192 LYS A N 1
ATOM 1395 C CA . LYS A 1 192 ? -40.647 22.488 73.004 1.00 50.12 192 LYS A CA 1
ATOM 1396 C C . LYS A 1 192 ? -39.140 22.684 73.260 1.00 50.12 192 LYS A C 1
ATOM 1398 O O . LYS A 1 192 ? -38.822 23.182 74.338 1.00 50.12 192 LYS A O 1
ATOM 1403 N N . PRO A 1 193 ? -38.206 22.377 72.337 1.00 54.00 193 PRO A N 1
ATOM 1404 C CA . PRO A 1 193 ? -37.494 23.456 71.610 1.00 54.00 193 PRO A CA 1
ATOM 1405 C C . PRO A 1 193 ? -37.044 23.034 70.181 1.00 54.00 193 PRO A C 1
ATOM 1407 O O . PRO A 1 193 ? -36.803 21.870 69.907 1.00 54.00 193 PRO A O 1
ATOM 1410 N N . ALA A 1 194 ? -37.151 23.892 69.163 1.00 47.81 194 ALA A N 1
ATOM 1411 C CA . ALA A 1 194 ? -36.184 24.894 68.674 1.00 47.81 194 ALA A CA 1
ATOM 1412 C C . ALA A 1 194 ? -35.210 24.406 67.575 1.00 47.81 194 ALA A C 1
ATOM 1414 O O . ALA A 1 194 ? -34.676 23.307 67.594 1.00 47.81 194 ALA A O 1
ATOM 1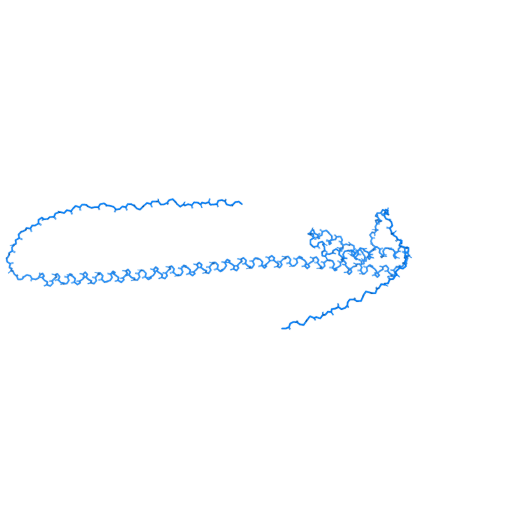415 N N . ALA A 1 195 ? -35.031 25.303 66.606 1.00 51.75 195 ALA A N 1
ATOM 1416 C CA . ALA A 1 195 ? -34.301 25.212 65.350 1.00 51.75 195 ALA A CA 1
ATOM 1417 C C . ALA A 1 195 ? -32.825 24.776 65.433 1.00 51.75 195 ALA A C 1
ATOM 1419 O O . ALA A 1 195 ? -32.114 25.133 66.371 1.00 51.75 195 ALA A O 1
ATOM 1420 N N . LYS A 1 196 ? -32.308 24.219 64.325 1.00 48.62 196 LYS A N 1
ATOM 1421 C CA . LYS A 1 196 ? -30.962 24.575 63.852 1.00 48.62 196 LYS A CA 1
ATOM 1422 C C . LYS A 1 196 ? -30.812 24.466 62.334 1.00 48.62 196 LYS A C 1
ATOM 1424 O O . LYS A 1 196 ? -31.117 23.450 61.723 1.00 48.62 196 LYS A O 1
ATOM 1429 N N . ALA A 1 197 ? -30.341 25.573 61.771 1.00 51.94 197 ALA A N 1
ATOM 1430 C CA . ALA A 1 197 ? -29.945 25.772 60.390 1.00 51.94 197 ALA A CA 1
ATOM 1431 C C . ALA A 1 197 ? -28.566 25.161 60.080 1.00 51.94 197 ALA A C 1
ATOM 1433 O O . ALA A 1 197 ? -27.727 25.020 60.968 1.00 51.94 197 ALA A O 1
ATOM 1434 N N . GLY A 1 198 ? -28.319 24.916 58.792 1.00 46.06 198 GLY A N 1
ATOM 1435 C CA . GLY A 1 198 ? -27.002 24.645 58.202 1.00 46.06 198 GLY A CA 1
ATOM 1436 C C . GLY A 1 198 ? -27.109 23.564 57.124 1.00 46.06 198 GLY A C 1
ATOM 1437 O O . GLY A 1 198 ? -27.777 22.568 57.335 1.00 46.06 198 GLY A O 1
ATOM 1438 N N . ALA A 1 199 ? -26.517 23.648 55.940 1.00 48.34 199 ALA A N 1
ATOM 1439 C CA . ALA A 1 199 ? -25.660 24.641 55.319 1.00 48.34 199 ALA A CA 1
ATOM 1440 C C . ALA A 1 199 ? -25.631 24.307 53.814 1.00 48.34 199 ALA A C 1
ATOM 1442 O O . ALA A 1 199 ? -25.620 23.137 53.434 1.00 48.34 199 ALA A O 1
ATOM 1443 N N . ALA A 1 200 ? -25.623 25.325 52.956 1.00 61.56 200 ALA A N 1
ATOM 1444 C CA . ALA A 1 200 ? -25.468 25.151 51.516 1.00 61.56 200 ALA A CA 1
ATOM 1445 C C . ALA A 1 200 ? -24.048 24.653 51.164 1.00 61.56 200 ALA A C 1
ATOM 1447 O O . ALA A 1 200 ? -23.073 25.219 51.674 1.00 61.56 200 ALA A O 1
ATOM 1448 N N . PRO A 1 201 ? -23.879 23.665 50.265 1.00 64.25 201 PRO A N 1
ATOM 1449 C CA . PRO A 1 201 ? -22.567 23.348 49.727 1.00 64.25 201 PRO A CA 1
ATOM 1450 C C . PRO A 1 201 ? -22.135 24.401 48.698 1.00 64.25 201 PRO A C 1
ATOM 1452 O O . PRO A 1 201 ? -22.830 24.720 47.731 1.00 64.25 201 PRO A O 1
ATOM 1455 N N . LYS A 1 202 ? -20.949 24.954 48.958 1.00 65.12 202 LYS A N 1
ATOM 1456 C CA . LYS A 1 202 ? -20.222 25.926 48.144 1.00 65.12 202 LYS A CA 1
ATOM 1457 C C . LYS A 1 202 ? -20.004 25.404 46.721 1.00 65.12 202 LYS A C 1
ATOM 1459 O O . LYS A 1 202 ? -19.457 24.322 46.526 1.00 65.12 202 LYS A O 1
ATOM 1464 N N . LYS A 1 203 ? -20.336 26.240 45.734 1.00 54.66 203 LYS A N 1
ATOM 1465 C CA . LYS A 1 203 ? -19.801 26.149 44.372 1.00 54.66 203 LYS A CA 1
ATOM 1466 C C . LYS A 1 203 ? -18.277 26.293 44.429 1.00 54.66 203 LYS A C 1
ATOM 1468 O O . LYS A 1 203 ? -17.781 27.329 44.866 1.00 54.66 203 LYS A O 1
ATOM 1473 N N . ALA A 1 204 ? -17.552 25.283 43.963 1.00 66.38 204 ALA A N 1
ATOM 1474 C CA . ALA A 1 204 ? -16.154 25.423 43.580 1.00 66.38 204 ALA A CA 1
ATOM 1475 C C . ALA A 1 204 ? -16.089 25.854 42.100 1.00 66.38 204 ALA A C 1
ATOM 1477 O O . ALA A 1 204 ? -16.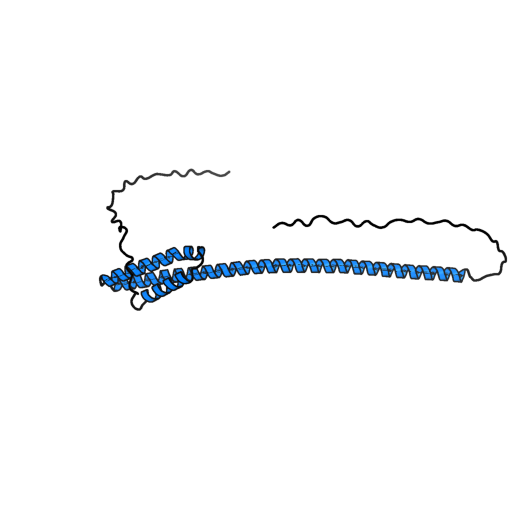710 25.195 41.263 1.00 66.38 204 A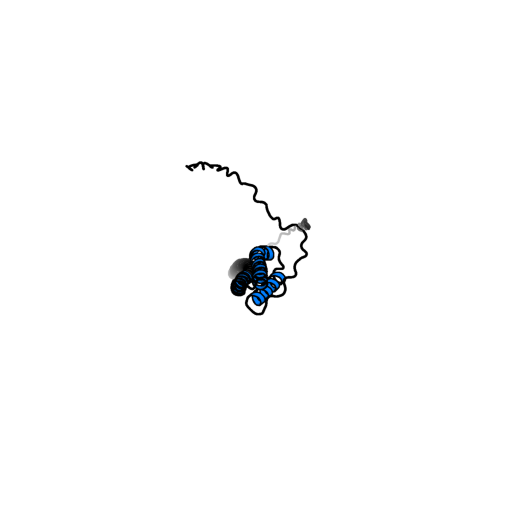LA A O 1
ATOM 1478 N N . PRO A 1 205 ? -15.373 26.933 41.739 1.00 65.81 205 PRO A N 1
ATOM 1479 C CA . PRO A 1 205 ? -15.004 27.180 40.354 1.00 65.81 205 PRO A CA 1
ATOM 1480 C C . PRO A 1 205 ? -13.868 26.227 39.969 1.00 65.81 205 PRO A C 1
ATOM 1482 O O . PRO A 1 205 ? -12.771 26.287 40.524 1.00 65.81 205 PRO A O 1
ATOM 1485 N N . VAL A 1 206 ? -14.150 25.328 39.025 1.00 64.69 206 VAL A N 1
ATOM 1486 C CA . VAL A 1 206 ? -13.134 24.467 38.418 1.00 64.69 206 VAL A CA 1
ATOM 1487 C C . VAL A 1 206 ? -12.197 25.317 37.570 1.00 64.69 206 VAL A C 1
ATOM 1489 O O . VAL A 1 206 ? -12.595 26.119 36.726 1.00 64.69 206 VAL A O 1
ATOM 1492 N N . THR A 1 207 ? -10.928 25.101 37.857 1.00 59.72 207 THR A N 1
ATOM 1493 C CA . THR A 1 207 ? -9.725 25.651 37.272 1.00 59.72 207 THR A CA 1
ATOM 1494 C C . THR A 1 207 ? -9.506 25.205 35.820 1.00 59.72 207 THR A C 1
ATOM 1496 O O . THR A 1 207 ? -9.575 24.030 35.482 1.00 59.72 207 THR A O 1
ATOM 1499 N N . ASN A 1 208 ? -9.102 26.186 35.009 1.00 51.34 208 ASN A N 1
ATOM 1500 C CA . ASN A 1 208 ? -7.984 26.108 34.064 1.00 51.34 208 ASN A CA 1
ATOM 1501 C C . ASN A 1 208 ? -8.156 25.261 32.779 1.00 51.34 208 ASN A C 1
ATOM 1503 O O . ASN A 1 208 ? -7.615 24.164 32.644 1.00 51.34 208 ASN A O 1
ATOM 1507 N N . GLN A 1 209 ? -8.794 25.850 31.759 1.00 53.12 209 GLN A N 1
ATOM 1508 C CA . GLN A 1 209 ? -8.560 25.456 30.365 1.00 53.12 209 GLN A CA 1
ATOM 1509 C C . GLN A 1 209 ? -7.230 26.040 29.865 1.00 53.12 209 GLN A C 1
ATOM 1511 O O . GLN A 1 209 ? -7.129 27.196 29.452 1.00 53.12 209 GLN A O 1
ATOM 1516 N N . LYS A 1 210 ? -6.208 25.186 29.878 1.00 61.00 210 LYS A N 1
ATOM 1517 C CA . LYS A 1 210 ? -4.923 25.364 29.203 1.00 61.00 210 LYS A CA 1
ATOM 1518 C C . LYS A 1 210 ? -5.143 25.344 27.684 1.00 61.00 210 LYS A C 1
ATOM 1520 O O . LYS A 1 210 ? -5.311 24.280 27.094 1.00 61.00 210 LYS A O 1
ATOM 1525 N N . LYS A 1 211 ? -5.139 26.518 27.045 1.00 58.62 211 LYS A N 1
ATOM 1526 C CA . LYS A 1 211 ? -4.980 26.649 25.587 1.00 58.62 211 LYS A CA 1
ATOM 1527 C C . LYS A 1 211 ? -3.526 26.331 25.228 1.00 58.62 211 LYS A C 1
ATOM 1529 O O . LYS A 1 211 ? -2.650 27.160 25.448 1.00 58.62 211 LYS A O 1
ATOM 1534 N N . GLY A 1 212 ? -3.283 25.137 24.698 1.00 64.69 212 GLY A N 1
ATOM 1535 C CA . GLY A 1 212 ? -2.108 24.842 23.879 1.00 64.69 212 GLY A CA 1
ATOM 1536 C C . GLY A 1 212 ? -2.506 24.970 22.412 1.00 64.69 212 GLY A C 1
ATOM 1537 O O . GLY A 1 212 ? -3.420 24.272 21.976 1.00 64.69 212 GLY A O 1
ATOM 1538 N N . LYS A 1 213 ? -1.884 25.918 21.713 1.00 59.31 213 LYS A N 1
ATOM 1539 C CA . LYS A 1 213 ? -1.756 25.921 20.253 1.00 59.31 213 LYS A CA 1
ATOM 1540 C C . LYS A 1 213 ? -0.487 25.165 19.889 1.00 59.31 213 LYS A C 1
ATOM 1542 O O . LYS A 1 213 ? 0.452 25.229 20.716 1.00 59.31 213 LYS A O 1
#

Foldseek 3Di:
DDDDDDDDDDDDDDDDDDDPPPPVDDDDPPPPQPQDPPDLLNVLVVLLVVLVVLQPDPVLCVQLVVLSVQLVVLSVVLSVCVVVVNPVSSNVSSNSSNVSSVVSVVSSVVVVVVVVVVVVVVVVVVVVVVVVVVVVVVVVVVVVVVVVVVVVVVVVVVVVVVVVVVVVVVVVVVVVPPDPDDDDDDDDDDDDDDDDDDDDDDDDDDDDDDDDD

Sequence (213 aa):
MRRFVPHVFVLSTFAAAPALAHSPGAGAPPVEVPPPPAGDGLTAHGIVKDVEAKATDPRTKKLVESSLEHAKKSLERAHGARASGDAVHARMLDGLALEWAETARDLLRAAAAEQAAASAADKAREASVRAERARALLEETQARRGRADAELEKALAAEREAREAAAKTEETRLSVGKPGAAKGAPAGGKDKPAAKAGAAPKKAPVTNQKKGK

pLDDT: mean 84.41, std 18.95, range [42.38, 98.75]

Radius of gyration: 48.05 Å; chains: 1; bounding box: 113×42×125 Å

Secondary structure (DSSP, 8-state):
-PPP---------------------TT------PPPPTTHHHHHHHHHHHHHHH--SHHHHHHHHHHHHHHHHHHHHHHHHHHTT-HHHHHHHHHHHHHHHHHHHHHHHHHHHHHHHHHHHHHHHHHHHHHHHHHHHHHHHHHHHHHHHHHHHHHHHHHHHHHHHHHHHHHHHHHHT-PPP------------------PPPPP---------